Protein AF-A0A239JS23-F1 (afdb_monomer_lite)

Foldseek 3Di:
DDDQDPVNVVVQVVLVVVQWHAAPQVRDTDHQVQFDADPVDPSRTDNHGPVSVVVVVVVVVVVVVVVVCVVPLQNDQFFAQAPPVRDGHRQVQFDADPPDPSRTDSHGPVVVVVVLVVLQVVLLVVPVPDDLQPDQFFAAAPVVRDTHRQVQFDAQSSDNSRTDNHGPVVVVVVVVVCCVVCVQVVVLVVLVVLLVVLVAAADDDRQCPQAQAQAPQHGGGAPGKDQLQASPNPDDPSNHNDPSRIHRHHPVLCVVCPNPHNVVSCVPSPDDPPDDPPPPPVPPPDDPDDDDDDPPPPPPDD

pLDDT: mean 82.52, std 17.68, range [28.55, 98.19]

Organism: NCBI:txid240840

Radius of gyration: 30.14 Å; chains: 1; bounding box: 68×48×84 Å

Sequence (302 aa):
MGRITAVEQSFRDDMAAFGLHFCSGCKLFLPVGLFPPDARMRSGLGSRCRDCCRAADARKRVKRKARNAAKDPYANSSPKRCPDCSRELPRSEFSRDATAADGLTGVCRDCCREKDARKRARNKTRNASADPYADPSSKRCPDCGRDLPRREFSRNATQADGLHTVCRSCHSLRVVEWQRANPGKKADRNARRRAAKAGVPSEPFDRTACYGLPCYSCGDPADTHDHLFPVNGELTEFTVDAPRNVLPQCRSCGSSKGNMNPLDWWAREHRPFDGLVVVWDEDDWFGDDAPDLDWAHVAAGI

Secondary structure (DSSP, 8-state):
-PPPPHHHHHHHHHHHHTTEEE-TTT--EEEGGGS-B-TTSTTSB-SS-HHHHHHHHHHHHHHHHHHHHTT-TT---S-EE-TTT--EE-GGGEEE-TTSTTSEEEEEHHHHHHHHHHHHHHHHHHTSSS-TT-S--EEE-TTT--EEEGGGEEE-TTSTTSEEEEEHHHHHHHHHHHHHH-HHHHHHHHHHHHHHHHT--B----GGGGTTSBPTTTSSBPSEEEESS--SS---TT--BSGGGEEEE-HHHHHHHTT--HHHHHHHH----SS------TT-S--S-PPP--GGGTT---

Structure (mmCIF, N/CA/C/O backbone):
data_AF-A0A239JS23-F1
#
_entry.id   AF-A0A239JS23-F1
#
loop_
_atom_site.group_PDB
_atom_site.id
_atom_site.type_symbol
_atom_site.label_atom_id
_atom_site.label_alt_id
_atom_site.label_comp_id
_atom_site.label_asym_id
_atom_site.label_entity_id
_atom_site.label_seq_id
_atom_site.pdbx_PDB_ins_code
_atom_site.Cartn_x
_atom_site.Cartn_y
_atom_site.Cartn_z
_atom_site.occupancy
_atom_site.B_iso_or_equiv
_atom_site.auth_seq_id
_atom_site.auth_comp_id
_atom_site.auth_asym_id
_atom_site.auth_atom_id
_atom_site.pdbx_PDB_model_num
ATOM 1 N N . MET A 1 1 ? -17.324 6.381 -41.179 1.00 42.78 1 MET A N 1
ATOM 2 C CA . MET A 1 1 ? -16.217 5.429 -41.425 1.00 42.78 1 MET A CA 1
ATOM 3 C C . MET A 1 1 ? -16.464 4.820 -42.791 1.00 42.78 1 MET A C 1
ATOM 5 O O . MET A 1 1 ? -17.484 4.164 -42.948 1.00 42.78 1 MET A O 1
ATOM 9 N N . GLY A 1 2 ? -15.625 5.138 -43.780 1.00 52.34 2 GLY A N 1
ATOM 10 C CA . GLY A 1 2 ? -15.771 4.611 -45.140 1.00 52.34 2 GLY A CA 1
ATOM 11 C C . GLY A 1 2 ? -15.600 3.093 -45.156 1.00 52.34 2 GLY A C 1
ATOM 12 O O . GLY A 1 2 ? -14.800 2.558 -44.386 1.00 52.34 2 GLY A O 1
ATOM 13 N N . ARG A 1 3 ? -16.392 2.404 -45.982 1.00 63.38 3 ARG A N 1
ATOM 14 C CA . ARG A 1 3 ? -16.226 0.967 -46.217 1.00 63.38 3 ARG A CA 1
ATOM 15 C C . ARG A 1 3 ? -14.877 0.759 -46.906 1.00 63.38 3 ARG A C 1
ATOM 17 O O . ARG A 1 3 ? -14.604 1.422 -47.898 1.00 63.38 3 ARG A O 1
ATOM 24 N N . ILE A 1 4 ? -14.048 -0.119 -46.343 1.00 71.50 4 ILE A N 1
ATOM 25 C CA . ILE A 1 4 ? -12.784 -0.545 -46.957 1.00 71.50 4 ILE A CA 1
ATOM 26 C C . ILE A 1 4 ? -13.144 -1.224 -48.277 1.00 71.50 4 ILE A C 1
ATOM 28 O O . ILE A 1 4 ? -14.039 -2.073 -48.305 1.00 71.50 4 ILE A O 1
ATOM 32 N N . THR A 1 5 ? -12.500 -0.821 -49.364 1.00 81.19 5 THR A N 1
ATOM 33 C CA . THR A 1 5 ? -12.745 -1.432 -50.674 1.00 81.19 5 THR A CA 1
ATOM 34 C C . THR A 1 5 ? -12.168 -2.850 -50.713 1.00 81.19 5 THR A C 1
ATOM 36 O O . THR A 1 5 ? -11.246 -3.178 -49.966 1.00 81.19 5 THR A O 1
ATOM 39 N N . ALA A 1 6 ? -12.685 -3.713 -51.593 1.00 76.94 6 ALA A N 1
ATOM 40 C CA . ALA A 1 6 ? -12.157 -5.074 -51.746 1.00 76.94 6 ALA A CA 1
ATOM 41 C C . ALA A 1 6 ? -10.655 -5.078 -52.102 1.00 76.94 6 ALA A C 1
ATOM 43 O O . ALA A 1 6 ? -9.905 -5.915 -51.608 1.00 76.94 6 ALA A O 1
ATOM 44 N N . VAL A 1 7 ? -10.209 -4.087 -52.882 1.00 77.75 7 VAL A N 1
ATOM 45 C CA . VAL A 1 7 ? -8.804 -3.893 -53.273 1.00 77.75 7 VAL A CA 1
ATOM 46 C C . VAL A 1 7 ? -7.932 -3.542 -52.065 1.00 77.75 7 VAL A C 1
ATOM 48 O O . VAL A 1 7 ? -6.897 -4.162 -51.839 1.00 77.75 7 VAL A O 1
ATOM 51 N N . GLU A 1 8 ? -8.375 -2.597 -51.233 1.00 74.19 8 GLU A N 1
ATOM 52 C CA . GLU A 1 8 ? -7.665 -2.232 -50.000 1.00 74.19 8 GLU A CA 1
ATOM 53 C C . GLU A 1 8 ? -7.623 -3.379 -48.985 1.00 74.19 8 GLU A C 1
ATOM 55 O O . GLU A 1 8 ? -6.678 -3.473 -48.200 1.00 74.19 8 GLU A O 1
ATOM 60 N N . GLN A 1 9 ? -8.648 -4.236 -48.968 1.00 77.75 9 GLN A N 1
ATOM 61 C CA . GLN A 1 9 ? -8.664 -5.410 -48.104 1.00 77.75 9 GLN A CA 1
ATOM 62 C C . GLN A 1 9 ? -7.671 -6.471 -48.589 1.00 77.75 9 GLN A C 1
ATOM 64 O O . GLN A 1 9 ? -6.910 -6.972 -47.767 1.00 77.75 9 GLN A O 1
ATOM 69 N N . SER A 1 10 ? -7.619 -6.742 -49.898 1.00 80.62 10 SER A N 1
ATOM 70 C CA . SER A 1 10 ? -6.634 -7.658 -50.493 1.00 80.62 10 SER A CA 1
ATOM 71 C C . SER A 1 10 ? -5.204 -7.222 -50.175 1.00 80.62 10 SER A C 1
ATOM 73 O O . SER A 1 10 ? -4.425 -8.007 -49.650 1.00 80.62 10 SER A O 1
ATOM 75 N N . PHE A 1 11 ? -4.888 -5.938 -50.368 1.00 82.69 11 PHE A N 1
ATOM 76 C CA . PHE A 1 11 ? -3.556 -5.403 -50.072 1.00 82.69 11 PHE A CA 1
ATOM 77 C C . PHE A 1 11 ? -3.164 -5.545 -48.590 1.00 82.69 11 PHE A C 1
ATOM 79 O O . PHE A 1 11 ? -2.004 -5.775 -48.251 1.00 82.69 11 PHE A O 1
ATOM 86 N N . ARG A 1 12 ? -4.126 -5.420 -47.667 1.00 80.88 12 ARG A N 1
ATOM 87 C CA . ARG A 1 12 ? -3.871 -5.636 -46.233 1.00 80.88 12 ARG A CA 1
ATOM 88 C C . ARG A 1 12 ? -3.652 -7.102 -45.889 1.00 80.88 12 ARG A C 1
ATOM 90 O O . ARG A 1 12 ? -2.868 -7.372 -44.981 1.00 80.88 12 ARG A O 1
ATOM 97 N N . ASP A 1 13 ? -4.344 -8.004 -46.575 1.00 80.75 13 ASP A N 1
ATOM 98 C CA . ASP A 1 13 ? -4.185 -9.444 -46.400 1.00 80.75 13 ASP A CA 1
ATOM 99 C C . ASP A 1 13 ? -2.794 -9.884 -46.924 1.00 80.75 13 ASP A C 1
ATOM 101 O O . ASP A 1 13 ? -2.105 -10.638 -46.236 1.00 80.75 13 ASP A O 1
ATOM 105 N N . ASP A 1 14 ? -2.302 -9.299 -48.026 1.00 83.25 14 ASP A N 1
ATOM 106 C CA . ASP A 1 14 ? -0.932 -9.516 -48.528 1.00 83.25 14 ASP A CA 1
ATOM 107 C C . ASP A 1 14 ? 0.133 -9.050 -47.522 1.00 83.25 14 ASP A C 1
ATOM 109 O O . ASP A 1 14 ? 1.077 -9.773 -47.207 1.00 83.25 14 ASP A O 1
ATOM 113 N N . MET A 1 15 ? -0.030 -7.853 -46.948 1.00 83.06 15 MET A N 1
ATOM 114 C CA . MET A 1 15 ? 0.893 -7.338 -45.925 1.00 83.06 15 MET A CA 1
ATOM 115 C C . MET A 1 15 ? 0.871 -8.168 -44.632 1.00 83.06 15 MET A C 1
ATOM 117 O O . MET A 1 15 ? 1.887 -8.255 -43.937 1.00 83.06 15 MET A O 1
ATOM 121 N N . ALA A 1 16 ? -0.251 -8.822 -44.323 1.00 82.00 16 ALA A N 1
ATOM 122 C CA . ALA A 1 16 ? -0.341 -9.735 -43.189 1.00 82.00 16 ALA A CA 1
ATOM 123 C C . ALA A 1 16 ? 0.521 -10.991 -43.382 1.00 82.00 16 ALA A C 1
ATOM 125 O O . ALA A 1 16 ? 1.085 -11.478 -42.401 1.00 82.00 16 ALA A O 1
ATOM 126 N N . ALA A 1 17 ? 0.701 -11.466 -44.621 1.00 80.25 17 ALA A N 1
ATOM 127 C CA . ALA A 1 17 ? 1.607 -12.577 -44.926 1.00 80.25 17 ALA A CA 1
ATOM 128 C C . ALA A 1 17 ? 3.078 -12.245 -44.602 1.00 80.25 17 ALA A C 1
ATOM 130 O O . ALA A 1 17 ? 3.840 -13.130 -44.222 1.00 80.25 17 ALA A O 1
ATOM 131 N N . PHE A 1 18 ? 3.455 -10.962 -44.650 1.00 83.56 18 PHE A N 1
ATOM 132 C CA . PHE A 1 18 ? 4.771 -10.457 -44.231 1.00 83.56 18 PHE A CA 1
ATOM 133 C C . PHE A 1 18 ? 4.854 -10.116 -42.730 1.00 83.56 18 PHE A C 1
ATOM 135 O O . PHE A 1 18 ? 5.816 -9.492 -42.282 1.00 83.56 18 PHE A O 1
ATOM 142 N N . GLY A 1 19 ? 3.851 -10.490 -41.928 1.00 86.00 19 GLY A N 1
ATOM 143 C CA . GLY A 1 19 ? 3.832 -10.220 -40.487 1.00 86.00 19 GLY A CA 1
ATOM 144 C C . GLY A 1 19 ? 3.537 -8.760 -40.124 1.00 86.00 19 GLY A C 1
ATOM 145 O O . GLY A 1 19 ? 3.842 -8.328 -39.005 1.00 86.00 19 GLY A O 1
ATOM 146 N N . LEU A 1 20 ? 2.933 -7.994 -41.039 1.00 87.88 20 LEU A N 1
ATOM 147 C CA . LEU A 1 20 ? 2.559 -6.597 -40.828 1.00 87.88 20 LEU A CA 1
ATOM 148 C C . LEU A 1 20 ? 1.044 -6.434 -40.670 1.00 87.88 20 LEU A C 1
ATOM 150 O O . LEU A 1 20 ? 0.240 -7.076 -41.336 1.00 87.88 20 LEU A O 1
ATOM 154 N N . HIS A 1 21 ? 0.632 -5.515 -39.802 1.00 87.12 21 HIS A N 1
ATOM 155 C CA . HIS A 1 21 ? -0.764 -5.156 -39.598 1.00 87.12 21 HIS A CA 1
ATOM 156 C C . HIS A 1 21 ? -0.963 -3.643 -39.703 1.00 87.12 21 HIS A C 1
ATOM 158 O O . HIS A 1 21 ? -0.128 -2.849 -39.269 1.00 87.12 21 HIS A O 1
ATOM 164 N N . PHE A 1 22 ? -2.079 -3.226 -40.302 1.00 90.88 22 PHE A N 1
ATOM 165 C CA . PHE A 1 22 ? -2.370 -1.815 -40.539 1.00 90.88 22 PHE A CA 1
ATOM 166 C C . PHE A 1 22 ? -2.948 -1.138 -39.290 1.00 90.88 22 PHE A C 1
ATOM 168 O O . PHE A 1 22 ? -4.015 -1.503 -38.793 1.00 90.88 22 PHE A O 1
ATOM 175 N N . CYS A 1 23 ? -2.292 -0.080 -38.815 1.00 92.19 23 CYS A N 1
ATOM 176 C CA . CYS A 1 23 ? -2.787 0.733 -37.713 1.00 92.19 23 CYS A CA 1
ATOM 177 C C . CYS A 1 23 ? -3.721 1.842 -38.211 1.00 92.19 23 CYS A C 1
ATOM 179 O O . CYS A 1 23 ? -3.304 2.800 -38.856 1.00 92.19 23 CYS A O 1
ATOM 181 N N . SER A 1 24 ? -4.987 1.810 -37.793 1.00 91.31 24 SER A N 1
ATOM 182 C CA . SER A 1 24 ? -5.957 2.871 -38.106 1.00 91.31 24 SER A CA 1
ATOM 183 C C . SER A 1 24 ? -5.664 4.221 -37.431 1.00 91.31 24 SER A C 1
ATOM 185 O O . SER A 1 24 ? -6.280 5.218 -37.812 1.00 91.31 24 SER A O 1
ATOM 187 N N . GLY A 1 25 ? -4.757 4.263 -36.447 1.00 89.00 25 GLY A N 1
ATOM 188 C CA . GLY A 1 25 ? -4.351 5.472 -35.727 1.00 89.00 25 GLY A CA 1
ATOM 189 C C . GLY A 1 25 ? -3.265 6.257 -36.460 1.00 89.00 25 GLY A C 1
ATOM 190 O O . GLY A 1 25 ? -3.523 7.377 -36.886 1.00 89.00 25 GLY A O 1
ATOM 191 N N . CYS A 1 26 ? -2.083 5.657 -36.627 1.00 92.12 26 CYS A N 1
ATOM 192 C CA . CYS A 1 26 ? -0.944 6.275 -37.319 1.00 92.12 26 CYS A CA 1
ATOM 193 C C . CYS A 1 26 ? -0.927 6.036 -38.836 1.00 92.12 26 CYS A C 1
ATOM 195 O O . CYS A 1 26 ? -0.103 6.626 -39.517 1.00 92.12 26 CYS A O 1
ATOM 197 N N . LYS A 1 27 ? -1.843 5.210 -39.366 1.00 91.19 27 LYS A N 1
ATOM 198 C CA . LYS A 1 27 ? -1.980 4.893 -40.801 1.00 91.19 27 LYS A CA 1
ATOM 199 C C . LYS A 1 27 ? -0.765 4.183 -41.413 1.00 91.19 27 LYS A C 1
ATOM 201 O O . LYS A 1 27 ? -0.565 4.253 -42.618 1.00 91.19 27 LYS A O 1
ATOM 206 N N . LEU A 1 28 ? -0.001 3.463 -40.591 1.00 87.75 28 LEU A N 1
ATOM 207 C CA . LEU A 1 28 ? 1.170 2.690 -41.009 1.00 87.75 28 LEU A CA 1
ATOM 208 C C . LEU A 1 28 ? 0.922 1.184 -40.895 1.00 87.75 28 LEU A C 1
ATOM 210 O O . LEU A 1 28 ? 0.154 0.738 -40.035 1.00 87.75 28 LEU A O 1
ATOM 214 N N . PHE A 1 29 ? 1.616 0.412 -41.731 1.00 89.00 29 PHE A N 1
ATOM 215 C CA . PHE A 1 29 ? 1.805 -1.024 -41.538 1.00 89.00 29 PHE A CA 1
ATOM 216 C C . PHE A 1 29 ? 2.930 -1.242 -40.528 1.00 89.00 29 PHE A C 1
ATOM 218 O O . PHE A 1 29 ? 4.017 -0.695 -40.677 1.00 89.00 29 PHE A O 1
ATOM 225 N N . LEU A 1 30 ? 2.647 -1.996 -39.470 1.00 87.44 30 LEU A N 1
ATOM 226 C CA . LEU A 1 30 ? 3.562 -2.219 -38.354 1.00 87.44 30 LEU A CA 1
ATOM 227 C C . LEU A 1 30 ? 3.620 -3.712 -38.013 1.00 87.44 30 LEU A C 1
ATOM 229 O O . LEU A 1 30 ? 2.625 -4.404 -38.230 1.00 87.44 30 LEU A O 1
ATOM 233 N N . PRO A 1 31 ? 4.719 -4.214 -37.425 1.00 91.19 31 PRO A N 1
ATOM 234 C CA . PRO A 1 31 ? 4.797 -5.602 -36.982 1.00 91.19 31 PRO A CA 1
ATOM 235 C C . PRO A 1 31 ? 3.634 -5.994 -36.065 1.00 91.19 31 PRO A C 1
ATOM 237 O O . PRO A 1 31 ? 3.272 -5.247 -35.149 1.00 91.19 31 PRO A O 1
ATOM 240 N N . VAL A 1 32 ? 3.076 -7.191 -36.268 1.00 86.81 32 VAL A N 1
ATOM 241 C CA . VAL A 1 32 ? 1.919 -7.712 -35.510 1.00 86.81 32 VAL A CA 1
ATOM 242 C C . VAL A 1 32 ? 2.101 -7.659 -33.984 1.00 86.81 32 VAL A C 1
ATOM 244 O O . VAL A 1 32 ? 1.142 -7.391 -33.260 1.00 86.81 32 VAL A O 1
ATOM 247 N N . GLY A 1 33 ? 3.332 -7.809 -33.476 1.00 88.44 33 GLY A N 1
ATOM 248 C CA . GLY A 1 33 ? 3.646 -7.732 -32.039 1.00 88.44 33 GLY A CA 1
ATOM 249 C C . GLY A 1 33 ? 3.370 -6.362 -31.397 1.00 88.44 33 GLY A C 1
ATOM 250 O O . GLY A 1 33 ? 3.120 -6.263 -30.189 1.00 88.44 33 GLY A O 1
ATOM 251 N N . LEU A 1 34 ? 3.327 -5.294 -32.200 1.00 90.25 34 LEU A N 1
ATOM 252 C CA . LEU A 1 34 ? 3.014 -3.941 -31.734 1.00 90.25 34 LEU A CA 1
ATOM 253 C C . LEU A 1 34 ? 1.512 -3.702 -31.543 1.00 90.25 34 LEU A C 1
ATOM 255 O O . LEU A 1 34 ? 1.116 -2.610 -31.128 1.00 90.25 34 LEU A O 1
ATOM 259 N N . PHE A 1 35 ? 0.666 -4.702 -31.796 1.00 92.75 35 PHE A N 1
ATOM 260 C CA . PHE A 1 35 ? -0.778 -4.622 -31.609 1.00 92.75 35 PHE A CA 1
ATOM 261 C C . PHE A 1 35 ? -1.228 -5.410 -30.371 1.00 92.75 35 PHE A C 1
ATOM 263 O O . PHE A 1 35 ? -0.638 -6.434 -30.015 1.00 92.75 35 PHE A O 1
ATOM 270 N N . PRO A 1 36 ? -2.251 -4.924 -29.648 1.00 91.19 36 PRO A N 1
ATOM 271 C CA . PRO A 1 36 ? -2.904 -5.718 -28.619 1.00 91.19 36 PRO A CA 1
ATOM 272 C C . PRO A 1 36 ? -3.766 -6.820 -29.266 1.00 91.19 36 PRO A C 1
ATOM 274 O O . PRO A 1 36 ? -4.322 -6.585 -30.339 1.00 91.19 36 PRO A O 1
ATOM 277 N N . PRO A 1 37 ? -3.928 -7.986 -28.621 1.00 92.31 37 PRO A N 1
ATOM 278 C CA . PRO A 1 37 ? -4.860 -9.005 -29.093 1.00 92.31 37 PRO A CA 1
ATOM 279 C C . PRO A 1 37 ? -6.312 -8.517 -28.958 1.00 92.31 37 PRO A C 1
ATOM 281 O O . PRO A 1 37 ? -6.668 -7.879 -27.965 1.00 92.31 37 PRO A O 1
ATOM 284 N N . ASP A 1 38 ? -7.154 -8.821 -29.945 1.00 91.62 38 ASP A N 1
ATOM 285 C CA . ASP A 1 38 ? -8.598 -8.564 -29.911 1.00 91.62 38 ASP A CA 1
ATOM 286 C C . ASP A 1 38 ? -9.354 -9.682 -30.637 1.00 91.62 38 ASP A C 1
ATOM 288 O O . ASP A 1 38 ? -9.447 -9.703 -31.863 1.00 91.62 38 ASP A O 1
ATOM 292 N N . ALA A 1 39 ? -9.932 -10.599 -29.858 1.00 89.81 39 ALA A N 1
ATOM 293 C CA . ALA A 1 39 ? -10.651 -11.768 -30.367 1.00 89.81 39 ALA A CA 1
ATOM 294 C C . ALA A 1 39 ? -11.925 -11.425 -31.163 1.00 89.81 39 ALA A C 1
ATOM 296 O O . ALA A 1 39 ? -12.497 -12.295 -31.810 1.00 89.81 39 ALA A O 1
ATOM 297 N N . ARG A 1 40 ? -12.392 -10.170 -31.119 1.00 89.12 40 ARG A N 1
ATOM 298 C CA . ARG A 1 40 ? -13.572 -9.718 -31.876 1.00 89.12 40 ARG A CA 1
ATOM 299 C C . ARG A 1 40 ? -13.225 -9.302 -33.303 1.00 89.12 40 ARG A C 1
ATOM 301 O O . ARG A 1 40 ? -14.122 -9.130 -34.123 1.00 89.12 40 ARG A O 1
ATOM 308 N N . MET A 1 41 ? -11.945 -9.077 -33.589 1.00 85.81 41 MET A N 1
ATOM 309 C CA . MET A 1 41 ? -11.469 -8.667 -34.905 1.00 85.81 41 MET A CA 1
ATOM 310 C C . MET A 1 41 ? -11.109 -9.903 -35.730 1.00 85.81 41 MET A C 1
ATOM 312 O O . MET A 1 41 ? -10.522 -10.844 -35.207 1.00 85.81 41 MET A O 1
ATOM 316 N N . ARG A 1 42 ? -11.389 -9.875 -37.041 1.00 81.69 42 ARG A N 1
ATOM 317 C CA . ARG A 1 42 ? -11.047 -10.970 -37.973 1.00 81.69 42 ARG A CA 1
ATOM 318 C C . ARG A 1 42 ? -9.559 -11.347 -37.924 1.00 81.69 42 ARG A C 1
ATOM 320 O O . ARG A 1 42 ? -9.229 -12.515 -38.056 1.00 81.69 42 ARG A O 1
ATOM 327 N N . SER A 1 43 ? -8.678 -10.367 -37.721 1.00 81.62 43 SER A N 1
ATOM 328 C CA . SER A 1 43 ? -7.225 -10.560 -37.617 1.00 81.62 43 SER A CA 1
ATOM 329 C C . SER A 1 43 ? -6.753 -11.070 -36.250 1.00 81.62 43 SER A C 1
ATOM 331 O O . SER A 1 43 ? -5.562 -11.303 -36.079 1.00 81.62 43 SER A O 1
ATOM 333 N N . GLY A 1 44 ? -7.631 -11.156 -35.243 1.00 87.88 44 GLY A N 1
ATOM 334 C CA . GLY A 1 44 ? -7.247 -11.426 -33.852 1.00 87.88 44 GLY A CA 1
ATOM 335 C C . GLY A 1 44 ? -6.428 -10.307 -33.189 1.00 87.88 44 GLY A C 1
ATOM 336 O O . GLY A 1 44 ? -6.031 -10.435 -32.030 1.00 87.88 44 GLY A O 1
ATOM 337 N N . LEU A 1 45 ? -6.184 -9.199 -33.896 1.00 90.19 45 LEU A N 1
ATOM 338 C CA . LEU A 1 45 ? -5.399 -8.051 -33.450 1.00 90.19 45 LEU A CA 1
ATOM 339 C C . LEU A 1 45 ? -6.262 -6.788 -33.438 1.00 90.19 45 LEU A C 1
ATOM 341 O O . LEU A 1 45 ? -7.152 -6.594 -34.268 1.00 90.19 45 LEU A O 1
ATOM 345 N N . GLY A 1 46 ? -5.985 -5.899 -32.489 1.00 91.38 46 GLY A N 1
ATOM 346 C CA . GLY A 1 46 ? -6.663 -4.615 -32.385 1.00 91.38 46 GLY A CA 1
ATOM 347 C C . GLY A 1 46 ? -6.391 -3.720 -33.598 1.00 91.38 46 GLY A C 1
ATOM 348 O O . GLY A 1 46 ? -5.311 -3.725 -34.170 1.00 91.38 46 GLY A O 1
ATOM 349 N N . SER A 1 47 ? -7.344 -2.854 -33.945 1.00 93.00 47 SER A N 1
ATOM 350 C CA . SER A 1 47 ? -7.241 -1.953 -35.109 1.00 93.00 47 SER A CA 1
ATOM 351 C C . SER A 1 47 ? -6.211 -0.820 -34.974 1.00 93.00 47 SER A C 1
ATOM 353 O O . SER A 1 47 ? -6.073 0.011 -35.876 1.00 93.00 47 SER A O 1
ATOM 355 N N . ARG A 1 48 ? -5.531 -0.707 -33.829 1.00 94.12 48 ARG A N 1
ATOM 356 C CA . ARG A 1 48 ? -4.533 0.327 -33.520 1.00 94.12 48 ARG A CA 1
ATOM 357 C C . ARG A 1 48 ? -3.352 -0.298 -32.788 1.00 94.12 48 ARG A C 1
ATOM 359 O O . ARG A 1 48 ? -3.551 -1.166 -31.940 1.00 94.12 48 ARG A O 1
ATOM 366 N N . CYS A 1 49 ? -2.148 0.199 -33.063 1.00 94.12 49 CYS A N 1
ATOM 367 C CA . CYS A 1 49 ? -0.951 -0.201 -32.333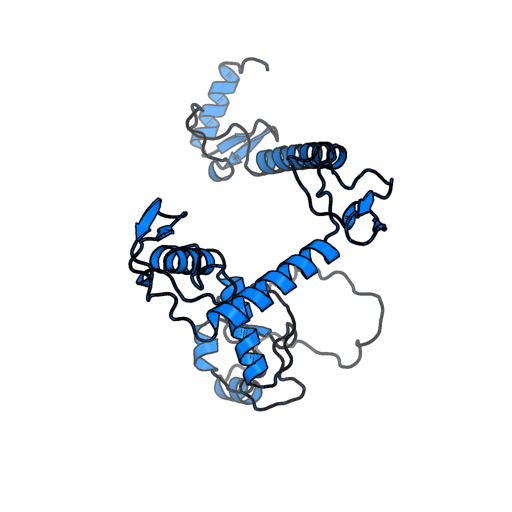 1.00 94.12 49 CYS A CA 1
ATOM 368 C C . CYS A 1 49 ? -1.026 0.223 -30.856 1.00 94.12 49 CYS A C 1
ATOM 370 O O . CYS A 1 49 ? -1.796 1.116 -30.476 1.00 94.12 49 CYS A O 1
ATOM 372 N N . ARG A 1 50 ? -0.200 -0.408 -30.018 1.00 92.31 50 ARG A N 1
ATOM 373 C CA . ARG A 1 50 ? -0.115 -0.158 -28.573 1.00 92.31 50 ARG A CA 1
ATOM 374 C C . ARG A 1 50 ? 0.121 1.318 -28.265 1.00 92.31 50 ARG A C 1
ATOM 376 O O . ARG A 1 50 ? -0.526 1.832 -27.359 1.00 92.31 50 ARG A O 1
ATOM 383 N N . ASP A 1 51 ? 0.932 2.023 -29.044 1.00 92.94 51 ASP A N 1
ATOM 384 C CA . ASP A 1 51 ? 1.229 3.440 -28.797 1.00 92.94 51 ASP A CA 1
ATOM 385 C C . ASP A 1 51 ? 0.047 4.348 -29.129 1.00 92.94 51 ASP A C 1
ATOM 387 O O . ASP A 1 51 ? -0.325 5.208 -28.332 1.00 92.94 51 ASP A O 1
ATOM 391 N N . CYS A 1 52 ? -0.645 4.087 -30.242 1.00 93.75 52 CYS A N 1
ATOM 392 C CA . CYS A 1 52 ? -1.898 4.772 -30.561 1.00 93.75 52 CYS A CA 1
ATOM 393 C C . CYS A 1 52 ? -2.983 4.502 -29.503 1.00 93.75 52 CYS A C 1
ATOM 395 O O . CYS A 1 52 ? -3.776 5.393 -29.182 1.00 93.75 52 CYS A O 1
ATOM 397 N N . CYS A 1 53 ? -3.024 3.292 -28.937 1.00 93.25 53 CYS A N 1
ATOM 398 C CA . CYS A 1 53 ? -3.900 2.960 -27.813 1.00 93.25 53 CYS A CA 1
ATOM 399 C C . CYS A 1 53 ? -3.508 3.732 -26.543 1.00 93.25 53 CYS A C 1
ATOM 401 O O . CYS A 1 53 ? -4.371 4.387 -25.955 1.00 93.25 53 CYS A O 1
ATOM 403 N N . ARG A 1 54 ? -2.218 3.756 -26.172 1.00 93.19 54 ARG A N 1
ATOM 404 C CA . ARG A 1 54 ? -1.700 4.534 -25.030 1.00 93.19 54 ARG A CA 1
ATOM 405 C C . ARG A 1 54 ? -2.016 6.022 -25.174 1.00 93.19 54 ARG A C 1
ATOM 407 O O . ARG A 1 54 ? -2.511 6.627 -24.227 1.00 93.19 54 ARG A O 1
ATOM 414 N N . ALA A 1 55 ? -1.800 6.602 -26.353 1.00 90.19 55 ALA A N 1
ATOM 415 C CA . ALA A 1 55 ? -2.093 8.007 -26.630 1.00 90.19 55 ALA A CA 1
ATOM 416 C C . ALA A 1 55 ? -3.595 8.315 -26.510 1.00 90.19 55 ALA A C 1
ATOM 418 O O . ALA A 1 55 ? -3.993 9.320 -25.912 1.00 90.19 55 ALA A O 1
ATOM 419 N N . ALA A 1 56 ? -4.459 7.434 -27.025 1.00 89.56 56 ALA A N 1
ATOM 420 C CA . ALA A 1 56 ? -5.904 7.576 -26.868 1.00 89.56 56 ALA A CA 1
ATOM 421 C C . ALA A 1 56 ? -6.331 7.486 -25.393 1.00 89.56 56 ALA A C 1
ATOM 423 O O . ALA A 1 56 ? -7.169 8.270 -24.940 1.00 89.56 56 ALA A O 1
ATOM 424 N N . ASP A 1 57 ? -5.740 6.571 -24.630 1.00 90.44 57 ASP A N 1
ATOM 425 C CA . ASP A 1 57 ? -6.023 6.425 -23.206 1.00 90.44 57 ASP A CA 1
ATOM 426 C C . ASP A 1 57 ? -5.486 7.600 -22.384 1.00 90.44 57 ASP A C 1
ATOM 428 O O . ASP A 1 57 ? -6.172 8.051 -21.466 1.00 90.44 57 ASP A O 1
ATOM 432 N N . ALA A 1 58 ? -4.339 8.179 -22.746 1.00 87.94 58 ALA A N 1
ATOM 433 C CA . ALA A 1 58 ? -3.834 9.417 -22.155 1.00 87.94 58 ALA A CA 1
ATOM 434 C C . ALA A 1 58 ? -4.841 10.569 -22.327 1.00 87.94 58 ALA A C 1
ATOM 436 O O . ALA A 1 58 ? -5.217 11.216 -21.347 1.00 87.94 58 ALA A O 1
ATOM 437 N N . ARG A 1 59 ? -5.397 10.756 -23.533 1.00 87.75 59 ARG A N 1
ATOM 438 C CA . ARG A 1 59 ? -6.452 11.759 -23.788 1.00 87.75 59 ARG A CA 1
ATOM 439 C C . ARG A 1 59 ? -7.706 11.510 -22.943 1.00 87.75 59 ARG A C 1
ATOM 441 O O . ARG A 1 59 ? -8.274 12.445 -22.376 1.00 87.75 59 ARG A O 1
ATOM 448 N N . LYS A 1 60 ? -8.135 10.248 -22.808 1.00 90.69 60 LYS A N 1
ATOM 449 C CA . LYS A 1 60 ? -9.261 9.881 -21.926 1.00 90.69 60 LYS A CA 1
ATOM 450 C C . LYS A 1 60 ? -8.953 10.169 -20.456 1.00 90.69 60 LYS A C 1
ATOM 452 O O . LYS A 1 60 ? -9.836 10.638 -19.738 1.00 90.69 60 LYS A O 1
ATOM 457 N N . ARG A 1 61 ? -7.720 9.914 -19.998 1.00 88.75 61 ARG A N 1
ATOM 458 C CA . ARG A 1 61 ? -7.276 10.210 -18.626 1.00 88.75 61 ARG A CA 1
ATOM 459 C C . ARG A 1 61 ? -7.357 11.704 -18.328 1.00 88.75 61 ARG A C 1
ATOM 461 O O . ARG A 1 61 ? -7.894 12.045 -17.279 1.00 88.75 61 ARG A O 1
ATOM 468 N N . VAL A 1 62 ? -6.922 12.569 -19.248 1.00 85.31 62 VAL A N 1
ATOM 469 C CA . VAL A 1 62 ? -7.035 14.034 -19.107 1.00 85.31 62 VAL A CA 1
ATOM 470 C C . VAL A 1 62 ? -8.497 14.459 -18.961 1.00 85.31 62 VAL A C 1
ATOM 472 O O . VAL A 1 62 ? -8.850 15.111 -17.980 1.00 85.31 62 VAL A O 1
ATOM 475 N N . LYS A 1 63 ? -9.384 14.005 -19.858 1.00 86.75 63 LYS A N 1
ATOM 476 C CA . LYS A 1 63 ? -10.825 14.312 -19.774 1.00 86.75 63 LYS A CA 1
ATOM 477 C C . LYS A 1 63 ? -11.455 13.820 -18.467 1.00 86.75 63 LYS A C 1
ATOM 479 O O . LYS A 1 63 ? -12.232 14.534 -17.837 1.00 86.75 63 LYS A O 1
ATOM 484 N N . ARG A 1 64 ? -11.105 12.605 -18.027 1.00 85.62 64 ARG A N 1
ATOM 485 C CA . ARG A 1 64 ? -11.564 12.052 -16.743 1.00 85.62 64 ARG A CA 1
ATOM 486 C C . ARG A 1 64 ? -11.055 12.876 -15.561 1.00 85.62 64 ARG A C 1
ATOM 488 O O . ARG A 1 64 ? -11.826 13.107 -14.638 1.00 85.62 64 ARG A O 1
ATOM 495 N N . LYS A 1 65 ? -9.792 13.316 -15.589 1.00 80.88 65 LYS A N 1
ATOM 496 C CA . LYS A 1 65 ? -9.197 14.173 -14.555 1.00 80.88 65 LYS A CA 1
ATOM 497 C C . LYS A 1 65 ? -9.945 15.504 -14.457 1.00 80.88 65 LYS A C 1
ATOM 499 O O . LYS A 1 65 ? -10.367 15.845 -13.362 1.00 80.88 65 LYS A O 1
ATOM 504 N N . ALA A 1 66 ? -10.203 16.176 -15.580 1.00 80.00 66 ALA A N 1
ATOM 505 C CA . ALA A 1 66 ? -10.965 17.428 -15.612 1.00 80.00 66 ALA A CA 1
ATOM 506 C C . ALA A 1 66 ? -12.391 17.266 -15.050 1.00 80.00 66 ALA A C 1
ATOM 508 O O . ALA A 1 66 ? -12.804 18.012 -14.168 1.00 80.00 66 ALA A O 1
ATOM 509 N N . ARG A 1 67 ? -13.121 16.224 -15.474 1.00 80.75 67 ARG A N 1
ATOM 510 C CA . ARG A 1 67 ? -14.459 15.921 -14.932 1.00 80.75 67 ARG A CA 1
ATOM 511 C C . ARG A 1 67 ? -14.434 15.625 -13.432 1.00 80.75 67 ARG A C 1
ATOM 513 O O . ARG A 1 67 ? -15.361 15.993 -12.722 1.00 80.75 67 ARG A O 1
ATOM 520 N N . ASN A 1 68 ? -13.416 14.911 -12.959 1.00 77.62 68 ASN A N 1
ATOM 521 C CA . ASN A 1 68 ? -13.286 14.582 -11.544 1.00 77.62 68 ASN A CA 1
ATOM 522 C C . ASN A 1 68 ? -12.876 15.800 -10.706 1.00 77.62 68 ASN A C 1
ATOM 524 O O . ASN A 1 68 ? -13.315 15.882 -9.569 1.00 77.62 68 ASN A O 1
ATOM 528 N N . ALA A 1 69 ? -12.097 16.733 -11.263 1.00 75.62 69 ALA A N 1
ATOM 529 C CA . ALA A 1 69 ? -11.769 18.006 -10.621 1.00 75.62 69 ALA A CA 1
ATOM 530 C C . ALA A 1 69 ? -13.020 18.883 -10.440 1.00 75.62 69 ALA A C 1
ATOM 532 O O . ALA A 1 69 ? -13.235 19.429 -9.368 1.00 75.62 69 ALA A O 1
ATOM 533 N N . ALA A 1 70 ? -13.914 18.921 -11.436 1.00 69.94 70 ALA A N 1
ATOM 534 C CA . ALA A 1 70 ? -15.212 19.596 -11.308 1.00 69.94 70 ALA A CA 1
ATOM 535 C C . ALA A 1 70 ? -16.146 18.950 -10.259 1.00 69.94 70 ALA A C 1
ATOM 537 O O . ALA A 1 70 ? -17.105 19.569 -9.815 1.00 69.94 70 ALA A O 1
ATOM 538 N N . LYS A 1 71 ? -15.876 17.697 -9.872 1.00 74.75 71 LYS A N 1
ATOM 539 C CA . LYS A 1 71 ? -16.579 16.960 -8.809 1.00 74.75 71 LYS A CA 1
ATOM 540 C C . LYS A 1 71 ? -15.741 16.842 -7.536 1.00 74.75 71 LYS A C 1
ATOM 542 O O . LYS A 1 71 ? -16.032 15.989 -6.696 1.00 74.75 71 LYS A O 1
ATOM 547 N N . ASP A 1 72 ? -14.656 17.604 -7.426 1.00 81.38 72 ASP A N 1
ATOM 548 C CA . ASP A 1 72 ? -13.797 17.545 -6.258 1.00 81.38 72 ASP A CA 1
ATOM 549 C C . ASP A 1 72 ? -14.533 18.199 -5.079 1.00 81.38 72 ASP A C 1
ATOM 551 O O . ASP A 1 72 ? -14.828 19.394 -5.133 1.00 81.38 72 ASP A O 1
ATOM 555 N N . PRO A 1 73 ? -14.850 17.448 -4.009 1.00 77.19 73 PRO A N 1
ATOM 556 C CA . PRO A 1 73 ? -15.531 18.012 -2.847 1.00 77.19 73 PRO A CA 1
ATOM 557 C C . PRO A 1 73 ? -14.701 19.090 -2.127 1.00 77.19 73 PRO A C 1
ATOM 559 O O . PRO A 1 73 ? -15.241 19.825 -1.297 1.00 77.19 73 PRO A O 1
ATOM 562 N N . TYR A 1 74 ? -13.410 19.209 -2.454 1.00 83.81 74 TYR A N 1
ATOM 563 C CA . TYR A 1 74 ? -12.510 20.250 -1.969 1.00 83.81 74 TYR A CA 1
ATOM 564 C C . TYR A 1 74 ? -12.466 21.508 -2.849 1.00 83.81 74 TYR A C 1
ATOM 566 O O . TYR A 1 74 ? -11.897 22.502 -2.414 1.00 83.81 74 TYR A O 1
ATOM 574 N N . ALA A 1 75 ? -13.053 21.500 -4.053 1.00 76.69 75 ALA A N 1
ATOM 575 C CA . ALA A 1 75 ? -12.964 22.624 -4.995 1.00 76.69 75 ALA A CA 1
ATOM 576 C C . ALA A 1 75 ? -13.774 23.865 -4.578 1.00 76.69 75 ALA A C 1
ATOM 578 O O . ALA A 1 75 ? -13.553 24.948 -5.114 1.00 76.69 75 ALA A O 1
ATOM 579 N N . ASN A 1 76 ? -14.707 23.728 -3.633 1.00 67.00 76 ASN A N 1
ATOM 580 C CA . ASN A 1 76 ? -15.405 24.872 -3.055 1.00 67.00 76 ASN A CA 1
ATOM 581 C C . ASN A 1 76 ? -14.501 25.573 -2.020 1.00 67.00 76 ASN A C 1
ATOM 583 O O . ASN A 1 76 ? -13.964 24.921 -1.126 1.00 67.00 76 ASN A O 1
ATOM 587 N N . SER A 1 77 ? -14.349 26.894 -2.132 1.00 72.88 77 SER A N 1
ATOM 588 C CA . SER A 1 77 ? -13.505 27.707 -1.251 1.00 72.88 77 SER A CA 1
ATOM 589 C C . SER A 1 77 ? -14.171 28.104 0.069 1.00 72.88 77 SER A C 1
ATOM 591 O O . SER A 1 77 ? -13.472 28.586 0.960 1.00 72.88 77 SER A O 1
ATOM 593 N N . SER A 1 78 ? -15.486 27.907 0.239 1.00 87.75 78 SER A N 1
ATOM 594 C CA . SER A 1 78 ? -16.139 28.270 1.497 1.00 87.75 78 SER A CA 1
ATOM 595 C C . SER A 1 78 ? -15.706 27.337 2.640 1.00 87.75 78 SER A C 1
ATOM 597 O O . SER A 1 78 ? -15.761 26.106 2.493 1.00 87.75 78 SER A O 1
ATOM 599 N N . PRO A 1 79 ? -15.254 27.889 3.783 1.00 90.69 79 PRO A N 1
ATOM 600 C CA . PRO A 1 79 ? -14.847 27.081 4.922 1.00 90.69 79 PRO A CA 1
ATOM 601 C C . PRO A 1 79 ? -16.048 26.319 5.493 1.00 90.69 79 PRO A C 1
ATOM 603 O O . PRO A 1 79 ? -17.189 26.780 5.459 1.00 90.69 79 PRO A O 1
ATOM 606 N N . LYS A 1 80 ? -15.789 25.123 6.023 1.00 93.31 80 LYS A N 1
ATOM 607 C CA . LYS A 1 80 ? -16.789 24.285 6.689 1.00 93.31 80 LYS A C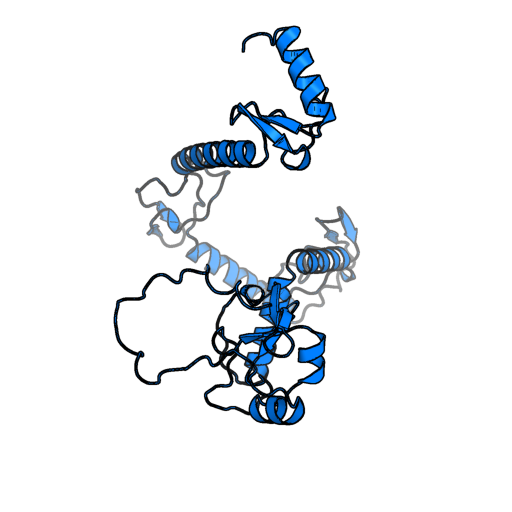A 1
ATOM 608 C C . LYS A 1 80 ? -16.575 24.360 8.196 1.00 93.31 80 LYS A C 1
ATOM 610 O O . LYS A 1 80 ? -15.452 24.224 8.684 1.00 93.31 80 LYS A O 1
ATOM 615 N N . ARG A 1 81 ? -17.659 24.557 8.947 1.00 95.75 81 ARG A N 1
ATOM 616 C CA . ARG A 1 81 ? -17.628 24.577 10.413 1.00 95.75 81 ARG A CA 1
ATOM 617 C C . ARG A 1 81 ? -17.641 23.154 10.964 1.00 95.75 81 ARG A C 1
ATOM 619 O O . ARG A 1 81 ? -18.557 22.385 10.678 1.00 95.75 81 ARG A O 1
ATOM 626 N N . CYS A 1 82 ? -16.646 22.803 11.776 1.00 97.31 82 CYS A N 1
ATOM 627 C CA . CYS A 1 82 ? -16.630 21.526 12.488 1.00 97.31 82 CYS A CA 1
ATOM 628 C C . CYS A 1 82 ? -17.531 21.606 13.737 1.00 97.31 82 CYS A C 1
ATOM 630 O O . CYS A 1 82 ? -17.318 22.496 14.558 1.00 97.31 82 CYS A O 1
ATOM 632 N N . PRO A 1 83 ? -18.498 20.692 13.945 1.00 96.12 83 PRO A N 1
ATOM 633 C CA . PRO A 1 83 ? -19.379 20.731 15.114 1.00 96.12 83 PRO A CA 1
ATOM 634 C C . PRO A 1 83 ? -18.662 20.376 16.425 1.00 96.12 83 PRO A C 1
ATOM 636 O O . PRO A 1 83 ? -19.091 20.828 17.478 1.00 96.12 83 PRO A O 1
ATOM 639 N N . ASP A 1 84 ? -17.561 19.616 16.374 1.00 96.06 84 ASP A N 1
ATOM 640 C CA . ASP A 1 84 ? -16.841 19.174 17.578 1.00 96.06 84 ASP A CA 1
ATOM 641 C C . ASP A 1 84 ? -15.921 20.256 18.158 1.00 96.06 84 ASP A C 1
ATOM 643 O O . ASP A 1 84 ? -15.908 20.474 19.363 1.00 96.06 84 ASP A O 1
ATOM 647 N N . CYS A 1 85 ? -15.132 20.930 17.312 1.00 96.00 85 CYS A N 1
ATOM 648 C CA . CYS A 1 85 ? -14.211 21.985 17.758 1.00 96.00 85 CYS A CA 1
ATOM 649 C C . CYS A 1 85 ? -14.703 23.399 17.445 1.00 96.00 85 CYS A C 1
ATOM 651 O O . CYS A 1 85 ? -14.010 24.361 17.756 1.00 96.00 85 CYS A O 1
ATOM 653 N N . SER A 1 86 ? -15.868 23.542 16.808 1.00 95.69 86 SER A N 1
ATOM 654 C CA . SER A 1 86 ? -16.479 24.825 16.438 1.00 95.69 86 SER A CA 1
ATOM 655 C C . SER A 1 86 ? -15.649 25.737 15.520 1.00 95.69 86 SER A C 1
ATOM 657 O O . SER A 1 86 ? -16.084 26.848 15.233 1.00 95.69 86 SER A O 1
ATOM 659 N N . ARG A 1 87 ? -14.498 25.273 15.013 1.00 96.00 87 ARG A N 1
ATOM 660 C CA . ARG A 1 87 ? -13.632 26.019 14.089 1.00 96.00 87 ARG A CA 1
ATOM 661 C C . ARG A 1 87 ? -14.181 25.994 12.664 1.00 96.00 87 ARG A C 1
ATOM 663 O O . ARG A 1 87 ? -14.652 24.952 12.195 1.00 96.00 87 ARG A O 1
ATOM 670 N N . GLU A 1 88 ? -14.054 27.119 11.972 1.00 96.12 88 GLU A N 1
ATOM 671 C CA . GLU A 1 88 ? -14.198 27.207 10.520 1.00 96.12 88 GLU A CA 1
ATOM 672 C C . GLU A 1 88 ? -12.882 26.784 9.874 1.00 96.12 88 GLU A C 1
ATOM 674 O O . GLU A 1 88 ? -11.836 27.379 10.124 1.00 96.12 88 GLU A O 1
ATOM 679 N N . LEU A 1 89 ? -12.915 25.700 9.104 1.00 94.75 89 LEU A N 1
ATOM 680 C CA . LEU A 1 89 ? -11.720 25.104 8.519 1.00 94.75 89 LEU A CA 1
ATOM 681 C C . LEU A 1 89 ? -11.880 24.967 7.004 1.00 94.75 89 LEU A C 1
ATOM 683 O O . LEU A 1 89 ? -13.001 24.771 6.517 1.00 94.75 89 LEU A O 1
ATOM 687 N N . PRO A 1 90 ? -10.774 25.011 6.245 1.00 94.25 90 PRO A N 1
ATOM 688 C CA . PRO A 1 90 ? -10.798 24.671 4.834 1.00 94.25 90 PRO A CA 1
ATOM 689 C C . PRO A 1 90 ? -11.426 23.296 4.616 1.00 94.25 90 PRO A C 1
ATOM 691 O O . PRO A 1 90 ? -11.227 22.367 5.402 1.00 94.25 90 PRO A O 1
ATOM 694 N N . ARG A 1 91 ? -12.146 23.131 3.506 1.00 93.56 91 ARG A N 1
ATOM 695 C CA . ARG A 1 91 ? -12.763 21.847 3.145 1.00 93.56 91 ARG A CA 1
ATOM 696 C C . ARG A 1 91 ? -11.747 20.700 3.088 1.00 93.56 91 ARG A C 1
ATOM 698 O O . ARG A 1 91 ? -12.119 19.570 3.389 1.00 93.56 91 ARG A O 1
ATOM 705 N N . SER A 1 92 ? -10.475 20.976 2.777 1.00 92.38 92 SER A N 1
ATOM 706 C CA . SER A 1 92 ? -9.365 20.005 2.793 1.00 92.38 92 SER A CA 1
ATOM 707 C C . SER A 1 92 ? -9.132 19.345 4.155 1.00 92.38 92 SER A C 1
ATOM 709 O O . SER A 1 92 ? -8.639 18.216 4.204 1.00 92.38 92 SER A O 1
ATOM 711 N N . GLU A 1 93 ? -9.537 20.003 5.244 1.00 95.50 93 GLU A N 1
ATOM 712 C CA . GLU A 1 93 ? -9.444 19.482 6.612 1.00 95.50 93 GLU A CA 1
ATOM 713 C C . GLU A 1 93 ? -10.540 18.469 6.944 1.00 95.50 93 GLU A C 1
ATOM 715 O O . GLU A 1 93 ? -10.558 17.900 8.034 1.00 95.50 93 GLU A O 1
ATOM 720 N N . PHE A 1 94 ? -11.441 18.192 6.004 1.00 95.56 94 PHE A N 1
ATOM 721 C CA . PHE A 1 94 ? -12.489 17.189 6.129 1.00 95.56 94 PHE A CA 1
ATOM 722 C C . PHE A 1 94 ? -12.175 15.995 5.219 1.00 95.56 94 PHE A C 1
ATOM 724 O O . PHE A 1 94 ? -11.507 16.092 4.183 1.00 95.56 94 PHE A O 1
ATOM 731 N N . SER A 1 95 ? -12.590 14.803 5.627 1.00 94.75 95 SER A N 1
ATOM 732 C CA . SER A 1 95 ? -12.404 13.599 4.813 1.00 94.75 95 SER A CA 1
ATOM 733 C C . SER A 1 95 ? -13.510 13.506 3.768 1.00 94.75 95 SER A C 1
ATOM 735 O O . SER A 1 95 ? -14.587 14.061 3.953 1.00 94.75 95 SER A O 1
ATOM 737 N N . ARG A 1 96 ? -13.256 12.814 2.655 1.00 92.56 96 ARG A N 1
ATOM 738 C CA . ARG A 1 96 ? -14.292 12.586 1.641 1.00 92.56 96 ARG A CA 1
ATOM 739 C C . ARG A 1 96 ? -15.353 11.642 2.192 1.00 92.56 96 ARG A C 1
ATOM 741 O O . ARG A 1 96 ? -15.011 10.607 2.759 1.00 92.56 96 ARG A O 1
ATOM 748 N N . ASP A 1 97 ? -16.609 11.979 1.957 1.00 92.44 97 ASP A N 1
ATOM 749 C CA . ASP A 1 97 ? -17.759 11.141 2.267 1.00 92.44 97 ASP A CA 1
ATOM 750 C C . ASP A 1 97 ? -18.718 11.183 1.079 1.00 92.44 97 ASP A C 1
ATOM 752 O O . ASP A 1 97 ? -19.375 12.189 0.833 1.00 92.44 97 ASP A O 1
ATOM 756 N N . ALA A 1 98 ? -18.766 10.094 0.310 1.00 87.88 98 ALA A N 1
ATOM 757 C CA . ALA A 1 98 ? -19.597 10.014 -0.889 1.00 87.88 98 ALA A CA 1
ATOM 758 C C . ALA A 1 98 ? -21.104 9.978 -0.582 1.00 87.88 98 ALA A C 1
ATOM 760 O O . ALA A 1 98 ? -21.905 10.136 -1.499 1.00 87.88 98 ALA A O 1
ATOM 761 N N . THR A 1 99 ? -21.479 9.741 0.677 1.00 90.25 99 THR A N 1
ATOM 762 C CA . THR A 1 99 ? -22.877 9.733 1.124 1.00 90.25 99 THR A CA 1
ATOM 763 C C . THR A 1 99 ? -23.342 11.111 1.588 1.00 90.25 99 THR A C 1
ATOM 765 O O . THR A 1 99 ? -24.539 11.391 1.579 1.00 90.25 99 THR A O 1
ATOM 768 N N . ALA A 1 100 ? -22.407 11.993 1.953 1.00 89.69 100 ALA A N 1
ATOM 769 C CA . ALA A 1 100 ? -22.710 13.360 2.341 1.00 89.69 100 ALA A CA 1
ATOM 770 C C . ALA A 1 100 ? -23.078 14.208 1.115 1.00 89.69 100 ALA A C 1
ATOM 772 O O . ALA A 1 100 ? -22.432 14.126 0.069 1.00 89.69 100 ALA A O 1
ATOM 773 N N . ALA A 1 101 ? -24.076 15.084 1.267 1.00 86.94 101 ALA A N 1
ATOM 774 C CA . ALA A 1 101 ? -24.554 15.959 0.192 1.00 86.94 101 ALA A CA 1
ATOM 775 C C . ALA A 1 101 ? -23.441 16.839 -0.405 1.00 86.94 101 ALA A C 1
ATOM 777 O O . ALA A 1 101 ? -23.426 17.117 -1.600 1.00 86.94 101 ALA A O 1
ATOM 778 N N . ASP A 1 102 ? -22.491 17.253 0.430 1.00 87.81 102 ASP A N 1
ATOM 779 C CA . ASP A 1 102 ? -21.380 18.122 0.060 1.00 87.81 102 ASP A CA 1
ATOM 780 C C . ASP A 1 102 ? -20.065 17.348 -0.188 1.00 87.81 102 ASP A C 1
ATOM 782 O O . ASP A 1 102 ? -18.997 17.946 -0.354 1.00 87.81 102 ASP A O 1
ATOM 786 N N . GLY A 1 103 ? -20.144 16.013 -0.207 1.00 89.88 103 GLY A N 1
ATOM 787 C CA . GLY A 1 103 ? -19.036 15.103 -0.478 1.00 89.88 103 GLY A CA 1
ATOM 788 C C . GLY A 1 103 ? -17.978 15.016 0.626 1.00 89.88 103 GLY A C 1
ATOM 789 O O . GLY A 1 103 ? -16.913 14.432 0.386 1.00 89.88 103 GLY A O 1
ATOM 790 N N . LEU A 1 104 ? -18.225 15.601 1.807 1.00 93.75 104 LEU A N 1
ATOM 791 C CA . LEU A 1 104 ? -17.278 15.679 2.922 1.00 93.75 104 LEU A CA 1
ATOM 792 C C . LEU A 1 104 ? -17.895 15.239 4.247 1.00 93.75 104 LEU A C 1
ATOM 794 O O . LEU A 1 104 ? -19.063 15.493 4.531 1.00 93.75 104 LEU A O 1
ATOM 798 N N . THR A 1 105 ? -17.064 14.690 5.130 1.00 94.81 105 THR A N 1
ATOM 799 C CA . THR A 1 105 ? -17.455 14.404 6.511 1.00 94.81 105 THR A CA 1
ATOM 800 C C . THR A 1 105 ? -17.939 15.672 7.219 1.00 94.81 105 THR A C 1
ATOM 802 O O . THR A 1 105 ? -17.491 16.785 6.934 1.00 94.81 105 THR A O 1
ATOM 805 N N . GLY A 1 106 ? -18.863 15.518 8.170 1.00 94.31 106 GLY A N 1
ATOM 806 C CA . GLY A 1 106 ? -19.324 16.632 9.009 1.00 94.31 106 GLY A CA 1
ATOM 807 C C . GLY A 1 106 ? -18.266 17.125 10.003 1.00 94.31 106 GLY A C 1
ATOM 808 O O . GLY A 1 106 ? -18.309 18.270 10.431 1.00 94.31 106 GLY A O 1
ATOM 809 N N . VAL A 1 107 ? -17.299 16.272 10.347 1.00 96.62 107 VAL A N 1
ATOM 810 C CA . VAL A 1 107 ? -16.262 16.512 11.360 1.00 96.62 107 VAL A CA 1
ATOM 811 C C . VAL A 1 107 ? -14.888 16.607 10.694 1.00 96.62 107 VAL A C 1
ATOM 813 O O . VAL A 1 107 ? -14.625 15.896 9.718 1.00 96.62 107 VAL A O 1
ATOM 816 N N . CYS A 1 108 ? -14.019 17.480 11.213 1.00 96.69 108 CYS A N 1
ATOM 817 C CA . CYS A 1 108 ? -12.660 17.639 10.702 1.00 96.69 108 CYS A CA 1
ATOM 818 C C . CYS A 1 108 ? -11.760 16.442 11.053 1.00 96.69 108 CYS A C 1
ATOM 820 O O . CYS A 1 108 ? -11.985 15.716 12.026 1.00 96.69 108 CYS A O 1
ATOM 822 N N . ARG A 1 109 ? -10.701 16.250 10.264 1.00 96.81 109 ARG A N 1
ATOM 823 C CA . ARG A 1 109 ? -9.743 15.144 10.391 1.00 96.81 109 ARG A CA 1
ATOM 824 C C . ARG A 1 109 ? -9.119 15.068 11.779 1.00 96.81 109 ARG A C 1
ATOM 826 O O . ARG A 1 109 ? -8.956 13.962 12.287 1.00 96.81 109 ARG A O 1
ATOM 833 N N . ASP A 1 110 ? -8.817 16.204 12.397 1.00 97.12 110 ASP A N 1
ATOM 834 C CA . ASP A 1 110 ? -8.230 16.253 13.739 1.00 97.12 110 ASP A CA 1
ATOM 835 C C . ASP A 1 110 ? -9.182 15.699 14.797 1.00 97.12 110 ASP A C 1
ATOM 837 O O . ASP A 1 110 ? -8.824 14.773 15.522 1.00 97.12 110 ASP A O 1
ATOM 841 N N . CYS A 1 111 ? -10.425 16.188 14.833 1.00 97.31 111 CYS A N 1
ATOM 842 C CA . CYS A 1 111 ? -11.432 15.701 15.775 1.00 97.31 111 CYS A CA 1
ATOM 843 C C . CYS A 1 111 ? -11.746 14.215 15.541 1.00 97.31 111 CYS A C 1
ATOM 845 O O . CYS A 1 111 ? -11.891 13.456 16.501 1.00 97.31 111 CYS A O 1
ATOM 847 N N . CYS A 1 112 ? -11.779 13.756 14.284 1.00 96.19 112 CYS A N 1
ATOM 848 C CA . CYS A 1 112 ? -11.891 12.328 13.974 1.00 96.19 112 CYS A CA 1
ATOM 849 C C . CYS A 1 112 ? -10.705 11.524 14.534 1.00 96.19 112 CYS A C 1
ATOM 851 O O . CYS A 1 112 ? -10.913 10.497 15.181 1.00 96.19 112 CYS A O 1
ATOM 853 N N . ARG A 1 113 ? -9.466 11.994 14.328 1.00 96.38 113 ARG A N 1
ATOM 854 C CA . ARG A 1 113 ? -8.247 11.342 14.837 1.00 96.38 113 ARG A CA 1
ATOM 855 C C . ARG A 1 113 ? -8.235 11.279 16.358 1.00 96.38 113 ARG A C 1
ATOM 857 O O . ARG A 1 113 ? -7.877 10.239 16.905 1.00 96.38 113 ARG A O 1
ATOM 864 N N . GLU A 1 114 ? -8.643 12.351 17.029 1.00 97.06 114 GLU A N 1
ATOM 865 C CA . GLU A 1 114 ? -8.705 12.416 18.487 1.00 97.06 114 GLU A CA 1
ATOM 866 C C . GLU A 1 114 ? -9.752 11.443 19.046 1.00 97.06 114 GLU A C 1
ATOM 868 O O . GLU A 1 114 ? -9.452 10.642 19.937 1.00 97.06 114 GLU A O 1
ATOM 873 N N . LYS A 1 115 ? -10.966 11.439 18.476 1.00 96.19 115 LYS A N 1
ATOM 874 C CA . LYS A 1 115 ? -12.031 10.491 18.842 1.00 96.19 115 LYS A CA 1
ATOM 875 C C . LYS A 1 115 ? -11.578 9.043 18.662 1.00 96.19 115 LYS A C 1
ATOM 877 O O . LYS A 1 115 ? -11.762 8.212 19.558 1.00 96.19 115 LYS A O 1
ATOM 882 N N . ASP A 1 116 ? -10.936 8.743 17.539 1.00 95.75 116 ASP A N 1
ATOM 883 C CA . ASP A 1 116 ? -10.378 7.425 17.262 1.00 95.75 116 ASP A CA 1
ATOM 884 C C . ASP A 1 116 ? -9.255 7.048 18.233 1.00 95.75 116 ASP A C 1
ATOM 886 O O . ASP A 1 116 ? -9.225 5.923 18.734 1.00 95.75 116 ASP A O 1
ATOM 890 N N . ALA A 1 117 ? -8.333 7.967 18.526 1.00 96.56 117 ALA A N 1
ATOM 891 C CA . ALA A 1 117 ? -7.249 7.747 19.478 1.00 96.56 117 ALA A CA 1
ATOM 892 C C . ALA A 1 117 ? -7.801 7.439 20.875 1.00 96.56 117 ALA A C 1
ATOM 894 O O . ALA A 1 117 ? -7.412 6.440 21.483 1.00 96.56 117 ALA A O 1
ATOM 895 N N . ARG A 1 118 ? -8.789 8.214 21.334 1.00 96.88 118 ARG A N 1
ATOM 896 C CA . ARG A 1 118 ? -9.494 7.992 22.603 1.00 96.88 118 ARG A CA 1
ATOM 897 C C . ARG A 1 118 ? -10.177 6.624 22.645 1.00 96.88 118 ARG A C 1
ATOM 899 O O . ARG A 1 118 ? -10.084 5.910 23.643 1.00 96.88 118 ARG A O 1
ATOM 906 N N . LYS A 1 119 ? -10.828 6.214 21.549 1.00 96.69 119 LYS A N 1
ATOM 907 C CA . LYS A 1 119 ? -11.443 4.882 21.412 1.00 96.69 119 LYS A CA 1
ATOM 908 C C . LYS A 1 119 ? -10.398 3.766 21.479 1.00 96.69 119 LYS A C 1
ATOM 910 O O . LYS A 1 119 ? -10.606 2.794 22.203 1.00 96.69 119 LYS A O 1
ATOM 915 N N . ARG A 1 120 ? -9.277 3.903 20.761 1.00 96.19 120 ARG A N 1
ATOM 916 C CA . ARG A 1 120 ? -8.174 2.926 20.775 1.00 96.19 120 ARG A CA 1
ATOM 917 C C . ARG A 1 120 ? -7.548 2.813 22.163 1.00 96.19 120 ARG A C 1
ATOM 919 O O . ARG A 1 120 ? -7.319 1.693 22.608 1.00 96.19 120 ARG A O 1
ATOM 926 N N . ALA A 1 121 ? -7.326 3.934 22.850 1.00 96.12 121 ALA A N 1
ATOM 927 C CA . ALA A 1 121 ? -6.797 3.964 24.213 1.00 96.12 121 ALA A CA 1
ATOM 928 C C . ALA A 1 121 ? -7.739 3.253 25.193 1.00 96.12 121 ALA A C 1
ATOM 930 O O . ALA A 1 121 ? -7.319 2.319 25.869 1.00 96.12 121 ALA A O 1
ATOM 931 N N . ARG A 1 122 ? -9.034 3.598 25.181 1.00 96.00 122 ARG A N 1
ATOM 932 C CA . ARG A 1 122 ? -10.054 2.929 26.004 1.00 96.00 122 ARG A CA 1
ATOM 933 C C . ARG A 1 122 ? -10.103 1.420 25.752 1.00 96.00 122 ARG A C 1
ATOM 935 O O . ARG A 1 122 ? -10.124 0.640 26.699 1.00 96.00 122 ARG A O 1
ATOM 942 N N . ASN A 1 123 ? -10.111 1.004 24.484 1.00 96.06 123 ASN A N 1
ATOM 943 C CA . ASN A 1 123 ? -10.103 -0.413 24.125 1.00 96.06 123 ASN A CA 1
ATOM 944 C C . ASN A 1 123 ? -8.828 -1.107 24.621 1.00 96.06 123 ASN A C 1
ATOM 946 O O . ASN A 1 123 ? -8.921 -2.194 25.183 1.00 96.06 123 ASN A O 1
ATOM 950 N N . LYS A 1 124 ? -7.660 -0.469 24.471 1.00 94.50 124 LYS A N 1
ATOM 951 C CA . LYS A 1 124 ? -6.379 -1.011 24.933 1.00 94.50 124 LYS A CA 1
ATOM 952 C C . LYS A 1 124 ? -6.379 -1.226 26.445 1.00 94.50 124 LYS A C 1
ATOM 954 O O . LYS A 1 124 ? -5.973 -2.298 26.875 1.00 94.50 124 LYS A O 1
ATOM 959 N N . THR A 1 125 ? -6.881 -0.263 27.221 1.00 95.06 125 THR A N 1
ATOM 960 C CA . THR A 1 125 ? -7.027 -0.394 28.678 1.00 95.06 125 THR A CA 1
ATOM 961 C C . THR A 1 125 ? -7.973 -1.536 29.042 1.00 95.06 125 THR A C 1
ATOM 963 O O . THR A 1 125 ? -7.587 -2.421 29.797 1.00 95.06 125 THR A O 1
ATOM 966 N N . ARG A 1 126 ? -9.176 -1.586 28.451 1.00 92.38 126 ARG A N 1
ATOM 967 C CA . ARG A 1 126 ? -10.146 -2.669 28.706 1.00 92.38 126 ARG A CA 1
ATOM 968 C C . ARG A 1 126 ? -9.572 -4.054 28.380 1.00 92.38 126 ARG A C 1
ATOM 970 O O . ARG A 1 126 ? -9.800 -5.010 29.109 1.00 92.38 126 ARG A O 1
ATOM 977 N N . ASN A 1 127 ? -8.834 -4.163 27.279 1.00 94.50 127 ASN A N 1
ATOM 978 C CA . ASN A 1 127 ? -8.348 -5.436 26.749 1.00 94.50 127 ASN A CA 1
ATOM 979 C C . ASN A 1 127 ? -6.930 -5.804 27.228 1.00 94.50 127 ASN A C 1
ATOM 981 O O . ASN A 1 127 ? -6.352 -6.769 26.717 1.00 94.50 127 ASN A O 1
ATOM 985 N N . ALA A 1 128 ? -6.336 -5.031 28.144 1.00 91.44 128 ALA A N 1
ATOM 986 C CA . ALA A 1 128 ? -4.994 -5.294 28.664 1.00 91.44 128 ALA A CA 1
ATOM 987 C C . ALA A 1 128 ? -4.958 -6.630 29.422 1.00 91.44 128 ALA A C 1
ATOM 989 O O . ALA A 1 128 ? -4.144 -7.497 29.099 1.00 91.44 128 ALA A O 1
ATOM 990 N N . SER A 1 129 ? -5.910 -6.819 30.338 1.00 86.25 129 SER A N 1
ATOM 991 C CA . SER A 1 129 ? -5.997 -8.000 31.209 1.00 86.25 129 SER A CA 1
ATOM 992 C C . SER A 1 129 ? -7.064 -9.013 30.782 1.00 86.25 129 SER A C 1
ATOM 994 O O . SER A 1 129 ? -7.089 -10.121 31.304 1.00 86.25 129 SER A O 1
ATOM 996 N N . ALA A 1 130 ? -7.946 -8.660 29.844 1.00 89.69 130 ALA A N 1
ATOM 997 C CA . ALA A 1 130 ? -8.975 -9.573 29.353 1.00 89.69 130 ALA A CA 1
ATOM 998 C C . ALA A 1 130 ? -8.377 -10.635 28.415 1.00 89.69 130 ALA A C 1
ATOM 1000 O O . ALA A 1 130 ? -7.604 -10.293 27.514 1.00 89.69 130 ALA A O 1
ATOM 1001 N N . ASP A 1 131 ? -8.782 -11.899 28.579 1.00 92.69 131 ASP A N 1
ATOM 1002 C CA . ASP A 1 131 ? -8.548 -12.939 27.574 1.00 92.69 131 ASP A CA 1
ATOM 1003 C C . ASP A 1 131 ? -9.575 -12.785 26.434 1.00 92.69 131 ASP A C 1
ATOM 1005 O O . ASP A 1 131 ? -10.762 -13.067 26.625 1.00 92.69 131 ASP A O 1
ATOM 1009 N N . PRO A 1 132 ? -9.159 -12.351 25.228 1.00 91.44 132 PRO A N 1
ATOM 1010 C CA . PRO A 1 132 ? -10.072 -12.166 24.106 1.00 91.44 132 PRO A CA 1
ATOM 1011 C C . PRO A 1 132 ? -10.610 -13.488 23.526 1.00 91.44 132 PRO A C 1
ATOM 1013 O O . PRO A 1 132 ? -11.416 -13.437 22.595 1.00 91.44 132 PRO A O 1
ATOM 1016 N N . TYR A 1 133 ? -10.176 -14.647 24.032 1.00 95.38 133 TYR A N 1
ATOM 1017 C CA . TYR A 1 133 ? -10.622 -15.978 23.612 1.00 95.38 133 TYR A CA 1
ATOM 1018 C C . TYR A 1 133 ? -11.517 -16.687 24.640 1.00 95.38 133 TYR A C 1
ATOM 1020 O O . TYR A 1 133 ? -11.927 -17.817 24.378 1.00 95.38 133 TYR A O 1
ATOM 1028 N N . ALA A 1 134 ? -11.803 -16.057 25.787 1.00 93.19 134 ALA A N 1
ATOM 1029 C CA . ALA A 1 134 ? -12.631 -16.646 26.843 1.00 93.19 134 ALA A CA 1
ATOM 1030 C C . ALA A 1 134 ? -14.107 -16.796 26.438 1.00 93.19 134 ALA A C 1
ATOM 1032 O O . ALA A 1 134 ? -14.796 -17.695 26.907 1.00 93.19 134 ALA A O 1
ATOM 1033 N N . ASP A 1 135 ? -14.590 -15.923 25.554 1.00 90.19 135 ASP A N 1
ATOM 1034 C CA . ASP A 1 135 ? -15.931 -16.025 24.982 1.00 90.19 135 ASP A CA 1
ATOM 1035 C C . ASP A 1 135 ? -15.987 -17.175 23.952 1.00 90.19 135 ASP A C 1
ATOM 1037 O O . ASP A 1 135 ? -15.211 -17.154 22.988 1.00 90.19 135 ASP A O 1
ATOM 1041 N N . PRO A 1 136 ? -16.886 -18.164 24.123 1.00 92.12 136 PRO A N 1
ATOM 1042 C CA . PRO A 1 136 ? -17.019 -19.294 23.206 1.00 92.12 136 PRO A CA 1
ATOM 1043 C C . PRO A 1 136 ? -17.709 -18.937 21.880 1.00 92.12 136 PRO A C 1
ATOM 1045 O O . PRO A 1 136 ? -17.772 -19.786 20.990 1.00 92.12 136 PRO A O 1
ATOM 1048 N N . SER A 1 137 ? -18.238 -17.719 21.725 1.00 95.06 137 SER A N 1
ATOM 1049 C CA . SER A 1 137 ? -18.911 -17.294 20.498 1.00 95.06 137 SER A CA 1
ATOM 1050 C C . SER A 1 137 ? -17.993 -17.334 19.268 1.00 95.06 137 SER A C 1
ATOM 1052 O O . SER A 1 137 ? -16.767 -17.185 19.341 1.00 95.06 137 SER A O 1
ATOM 1054 N N . SER A 1 138 ? -18.597 -17.534 18.097 1.00 95.81 138 SER A N 1
ATOM 1055 C CA . SER A 1 138 ? -17.911 -17.427 16.811 1.00 95.81 138 SER A CA 1
ATOM 1056 C C . SER A 1 138 ? -17.901 -15.988 16.300 1.00 95.81 138 SER A C 1
ATOM 1058 O O . SER A 1 138 ? -18.809 -15.199 16.557 1.00 95.81 138 SER A O 1
ATOM 1060 N N . LYS A 1 139 ? -16.884 -15.652 15.506 1.00 97.12 139 LYS A N 1
ATOM 1061 C CA . LYS A 1 139 ? -16.756 -14.368 14.817 1.00 97.12 139 LYS A CA 1
ATOM 1062 C C . LYS A 1 139 ? -16.734 -14.593 13.307 1.00 97.12 139 LYS A C 1
ATOM 1064 O O . LYS A 1 139 ? -15.966 -15.416 12.808 1.00 97.12 139 LYS A O 1
ATOM 1069 N N . ARG A 1 140 ? -17.530 -13.816 12.571 1.00 97.81 140 ARG A N 1
ATOM 1070 C CA . ARG A 1 140 ? -17.553 -13.856 11.105 1.00 97.81 140 ARG A CA 1
ATOM 1071 C C . ARG A 1 140 ? -16.359 -13.125 10.502 1.00 97.81 140 ARG A C 1
ATOM 1073 O O . ARG A 1 140 ? -16.131 -11.950 10.792 1.00 97.81 140 ARG A O 1
ATOM 1080 N N . CYS A 1 141 ? -15.613 -13.795 9.629 1.00 98.19 141 CYS A N 1
ATOM 1081 C CA . CYS A 1 141 ? -14.555 -13.163 8.845 1.00 98.19 141 CYS A CA 1
ATOM 1082 C C . CYS A 1 141 ? -15.146 -12.505 7.583 1.00 98.19 141 CYS A C 1
ATOM 1084 O O . CYS A 1 141 ? -15.765 -13.209 6.787 1.00 98.19 141 CYS A O 1
ATOM 1086 N N . PRO A 1 142 ? -14.922 -11.200 7.334 1.00 97.69 142 PRO A N 1
ATOM 1087 C CA . PRO A 1 142 ? -15.468 -10.525 6.155 1.00 97.69 142 PRO A CA 1
ATOM 1088 C C . PRO A 1 142 ? -14.805 -10.967 4.841 1.00 97.69 142 PRO A C 1
ATOM 1090 O O . PRO A 1 142 ? -15.436 -10.885 3.797 1.00 97.69 142 PRO A O 1
ATOM 1093 N N . ASP A 1 143 ? -13.564 -11.461 4.888 1.00 96.62 143 ASP A N 1
ATOM 1094 C CA . ASP A 1 143 ? -12.821 -11.864 3.688 1.00 96.62 143 ASP A CA 1
ATOM 1095 C C . ASP A 1 143 ? -13.288 -13.222 3.145 1.00 96.62 143 ASP A C 1
ATOM 1097 O O . ASP A 1 143 ? -13.506 -13.367 1.949 1.00 96.62 143 ASP A O 1
ATOM 1101 N N . CYS A 1 144 ? -13.438 -14.232 4.012 1.00 96.75 144 CYS A N 1
ATOM 1102 C CA . CYS A 1 144 ? -13.872 -15.573 3.593 1.00 96.75 144 CYS A CA 1
ATOM 1103 C C . CYS A 1 144 ? -15.345 -15.874 3.894 1.00 96.75 144 CYS A C 1
ATOM 1105 O O . CYS A 1 144 ? -15.817 -16.961 3.583 1.00 96.75 144 CYS A O 1
ATOM 1107 N N . GLY A 1 145 ? -16.059 -14.956 4.548 1.00 97.25 145 GLY A N 1
ATOM 1108 C CA . GLY A 1 145 ? -17.483 -15.072 4.870 1.00 97.25 145 GLY A CA 1
ATOM 1109 C C . GLY A 1 145 ? -17.849 -16.071 5.973 1.00 97.25 145 GLY A C 1
ATOM 1110 O O . GLY A 1 145 ? -19.013 -16.085 6.372 1.00 97.25 145 GLY A O 1
ATOM 1111 N N . ARG A 1 146 ? -16.893 -16.872 6.468 1.00 97.88 146 ARG A N 1
ATOM 1112 C CA . ARG A 1 146 ? -17.104 -17.947 7.453 1.00 97.88 146 ARG A CA 1
ATOM 1113 C C . ARG A 1 146 ? -17.187 -17.429 8.889 1.00 97.88 146 ARG A C 1
ATOM 1115 O O . ARG A 1 146 ? -16.402 -16.557 9.274 1.00 97.88 146 ARG A O 1
ATOM 1122 N N . ASP A 1 147 ? -18.068 -18.033 9.679 1.00 98.12 147 ASP A N 1
ATOM 1123 C CA . ASP A 1 147 ? -18.085 -17.942 11.139 1.00 98.12 147 ASP A CA 1
ATOM 1124 C C . ASP A 1 147 ? -17.044 -18.899 11.719 1.00 98.12 147 ASP A C 1
ATOM 1126 O O . ASP A 1 147 ? -17.097 -20.108 11.503 1.00 98.12 147 ASP A O 1
ATOM 1130 N N . LEU A 1 148 ? -16.043 -18.346 12.401 1.00 97.75 148 LEU A N 1
ATOM 1131 C CA . LEU A 1 148 ? -14.905 -19.097 12.923 1.00 97.75 148 LEU A CA 1
ATOM 1132 C C . LEU A 1 148 ? -14.776 -18.881 14.435 1.00 97.75 148 LEU A C 1
ATOM 1134 O O . LEU A 1 148 ? -15.141 -17.809 14.930 1.00 97.75 148 LEU A O 1
ATOM 1138 N N . PRO A 1 149 ? -14.218 -19.848 15.181 1.00 97.44 149 PRO A N 1
ATOM 1139 C CA . PRO A 1 149 ? -13.892 -19.645 16.586 1.00 97.44 149 PRO A CA 1
ATOM 1140 C C . PRO A 1 149 ? -13.007 -18.411 16.779 1.00 97.44 149 PRO A C 1
ATOM 1142 O O . PRO A 1 149 ? -12.114 -18.142 15.973 1.00 97.44 149 PRO A O 1
ATOM 1145 N N . ARG A 1 150 ? -13.181 -17.686 17.889 1.00 97.19 150 ARG A N 1
ATOM 1146 C CA . ARG A 1 150 ? -12.386 -16.482 18.208 1.00 97.19 150 ARG A CA 1
ATOM 1147 C C . ARG A 1 150 ? -10.867 -16.716 18.181 1.00 97.19 150 ARG A C 1
ATOM 1149 O O . ARG A 1 150 ? -10.113 -15.800 17.858 1.00 97.19 150 ARG A O 1
ATOM 1156 N N . ARG A 1 151 ? -10.409 -17.947 18.438 1.00 96.56 151 ARG A N 1
ATOM 1157 C CA . ARG A 1 151 ? -8.992 -18.362 18.369 1.00 96.56 151 ARG A CA 1
ATOM 1158 C C . ARG A 1 151 ? -8.392 -18.305 16.959 1.00 96.56 151 ARG A C 1
ATOM 1160 O O . ARG A 1 151 ? -7.179 -18.159 16.835 1.00 96.56 151 ARG A O 1
ATOM 1167 N N . GLU A 1 152 ? -9.221 -18.328 15.916 1.00 97.81 152 GLU A N 1
ATOM 1168 C CA . GLU A 1 152 ? -8.801 -18.159 14.517 1.00 97.81 152 GLU A CA 1
ATOM 1169 C C . GLU A 1 152 ? -8.475 -16.702 14.158 1.00 97.81 152 GLU A C 1
ATOM 1171 O O . GLU A 1 152 ? -8.036 -16.405 13.045 1.00 97.81 152 GLU A O 1
ATOM 1176 N N . PHE A 1 153 ? -8.660 -15.774 15.096 1.00 98.19 153 PHE A N 1
ATOM 1177 C CA . PHE A 1 153 ? -8.346 -14.361 14.948 1.00 98.19 153 PHE A CA 1
ATOM 1178 C C . PHE A 1 153 ? -7.149 -14.006 15.839 1.00 98.19 153 PHE A C 1
ATOM 1180 O O . PHE A 1 153 ? -6.960 -14.535 16.934 1.00 98.19 153 PHE A O 1
ATOM 1187 N N . SER A 1 154 ? -6.269 -13.130 15.356 1.00 96.94 154 SER A N 1
ATOM 1188 C CA . SER A 1 154 ? -5.136 -12.649 16.157 1.00 96.94 154 SER A CA 1
ATOM 1189 C C . SER A 1 154 ? -5.588 -11.599 17.170 1.00 96.94 154 SER A C 1
ATOM 1191 O O . SER A 1 154 ? -6.547 -10.866 16.922 1.00 96.94 154 SER A O 1
ATOM 1193 N N . ARG A 1 155 ? -4.863 -11.477 18.287 1.00 95.94 155 ARG A N 1
ATOM 1194 C CA . ARG A 1 155 ? -5.121 -10.450 19.304 1.00 95.94 155 ARG A CA 1
ATOM 1195 C C . ARG A 1 155 ? -4.881 -9.050 18.732 1.00 95.94 155 ARG A C 1
ATOM 1197 O O . ARG A 1 155 ? -3.834 -8.778 18.157 1.00 95.94 155 ARG A O 1
ATOM 1204 N N . ASN A 1 156 ? -5.838 -8.154 18.942 1.00 96.25 156 ASN A N 1
ATOM 1205 C CA . ASN A 1 156 ? -5.738 -6.728 18.667 1.00 96.25 156 ASN A CA 1
ATOM 1206 C C . ASN A 1 156 ? -6.422 -5.940 19.788 1.00 96.25 156 ASN A C 1
ATOM 1208 O O . ASN A 1 156 ? -7.619 -5.658 19.733 1.00 96.25 156 ASN A O 1
ATOM 1212 N N . ALA A 1 157 ? -5.644 -5.535 20.793 1.00 95.62 157 ALA A N 1
ATOM 1213 C CA . ALA A 1 157 ? -6.160 -4.839 21.972 1.00 95.62 157 ALA A CA 1
ATOM 1214 C C . ALA A 1 157 ? -6.859 -3.505 21.648 1.00 95.62 157 ALA A C 1
ATOM 1216 O O . ALA A 1 157 ? -7.615 -3.001 22.469 1.00 95.62 157 ALA A O 1
ATOM 1217 N N . THR A 1 158 ? -6.656 -2.936 20.456 1.00 95.56 158 THR A N 1
ATOM 1218 C CA . THR A 1 158 ? -7.310 -1.682 20.049 1.00 95.56 158 THR A CA 1
ATOM 1219 C C . THR A 1 158 ? -8.742 -1.877 19.544 1.00 95.56 158 THR A C 1
ATOM 1221 O O . THR A 1 158 ? -9.472 -0.893 19.408 1.00 95.56 158 THR A O 1
ATOM 1224 N N . GLN A 1 159 ? -9.167 -3.118 19.285 1.00 95.75 159 GLN A N 1
ATOM 1225 C CA . GLN A 1 159 ? -10.516 -3.453 18.822 1.00 95.75 159 GLN A CA 1
ATOM 1226 C C . GLN A 1 159 ? -11.491 -3.662 19.983 1.00 95.75 159 GLN A C 1
ATOM 1228 O O . GLN A 1 159 ? -11.091 -3.846 21.130 1.00 95.75 159 GLN A O 1
ATOM 1233 N N . ALA A 1 160 ? -12.793 -3.602 19.701 1.00 93.56 160 ALA A N 1
ATOM 1234 C CA . ALA A 1 160 ? -13.829 -3.691 20.733 1.00 93.56 160 ALA A CA 1
ATOM 1235 C C . ALA A 1 160 ? -13.845 -5.047 21.468 1.00 93.56 160 ALA A C 1
ATOM 1237 O O . ALA A 1 160 ? -14.110 -5.102 22.660 1.00 93.56 160 ALA A O 1
ATOM 1238 N N . ASP A 1 161 ? -13.519 -6.124 20.766 1.00 94.12 161 ASP A N 1
ATOM 1239 C CA . ASP A 1 161 ? -13.470 -7.497 21.276 1.00 94.12 161 ASP A CA 1
ATOM 1240 C C . ASP A 1 161 ? -12.036 -7.986 21.542 1.00 94.12 161 ASP A C 1
ATOM 1242 O O . ASP A 1 161 ? -11.826 -9.130 21.939 1.00 94.12 161 ASP A O 1
ATOM 1246 N N . GLY A 1 162 ? -11.036 -7.130 21.309 1.00 95.75 162 GLY A N 1
ATOM 1247 C CA . GLY A 1 162 ? -9.631 -7.487 21.460 1.00 95.75 162 GLY A CA 1
ATOM 1248 C C . GLY A 1 162 ? -9.085 -8.387 20.345 1.00 95.75 162 GLY A C 1
ATOM 1249 O O . GLY A 1 162 ? -7.986 -8.918 20.512 1.00 95.75 162 GLY A O 1
ATOM 1250 N N . LEU A 1 163 ? -9.798 -8.558 19.223 1.00 97.50 163 LEU A N 1
ATOM 1251 C CA . LEU A 1 163 ? -9.411 -9.428 18.107 1.00 97.50 163 LEU A CA 1
ATOM 1252 C C . LEU A 1 163 ? -9.346 -8.670 16.777 1.00 97.50 163 LEU A C 1
ATOM 1254 O O . LEU A 1 163 ? -10.001 -7.652 16.567 1.00 97.50 163 LEU A O 1
ATOM 1258 N N . HIS A 1 164 ? -8.540 -9.168 15.841 1.00 97.06 164 HIS A N 1
ATOM 1259 C CA . HIS A 1 164 ? -8.561 -8.697 14.457 1.00 97.06 164 HIS A CA 1
ATOM 1260 C C . HIS A 1 164 ? -9.919 -8.974 13.796 1.00 97.06 164 HIS A C 1
ATOM 1262 O O . HIS A 1 164 ? -10.588 -9.956 14.097 1.00 97.06 164 HIS A O 1
ATOM 1268 N N . THR A 1 165 ? -10.318 -8.118 12.854 1.00 97.31 165 THR A N 1
ATOM 1269 C CA . THR A 1 165 ? -11.570 -8.274 12.093 1.00 97.31 165 THR A CA 1
ATOM 1270 C C . THR A 1 165 ? -11.528 -9.439 11.106 1.00 97.31 165 THR A C 1
ATOM 1272 O O . THR A 1 165 ? -12.562 -10.024 10.804 1.00 97.31 165 THR A O 1
ATOM 1275 N N . VAL A 1 166 ? -10.340 -9.783 10.612 1.00 97.94 166 VAL A N 1
ATOM 1276 C CA . VAL A 1 166 ? -10.094 -10.871 9.659 1.00 97.94 166 VAL A CA 1
ATOM 1277 C C . VAL A 1 166 ? -9.409 -12.045 10.349 1.00 97.94 166 VAL A C 1
ATOM 1279 O O . VAL A 1 166 ? -8.620 -11.844 11.277 1.00 97.94 166 VAL A O 1
ATOM 1282 N N . CYS A 1 167 ? -9.697 -13.267 9.897 1.00 98.19 167 CYS A N 1
ATOM 1283 C CA . CYS A 1 167 ? -9.052 -14.457 10.440 1.00 98.19 167 CYS A CA 1
ATOM 1284 C C . CYS A 1 167 ? -7.573 -14.527 10.026 1.00 98.19 167 CYS A C 1
ATOM 1286 O O . CYS A 1 167 ? -7.132 -13.886 9.065 1.00 98.19 167 CYS A O 1
ATOM 1288 N N . ARG A 1 168 ? -6.796 -15.328 10.760 1.00 98.06 168 ARG A N 1
ATOM 1289 C CA . ARG A 1 168 ? -5.350 -15.507 10.564 1.00 98.06 168 ARG A CA 1
ATOM 1290 C C . ARG A 1 168 ? -5.001 -15.975 9.158 1.00 98.06 168 ARG A C 1
ATOM 1292 O O . ARG A 1 168 ? -4.038 -15.473 8.583 1.00 98.06 168 ARG A O 1
ATOM 1299 N N . SE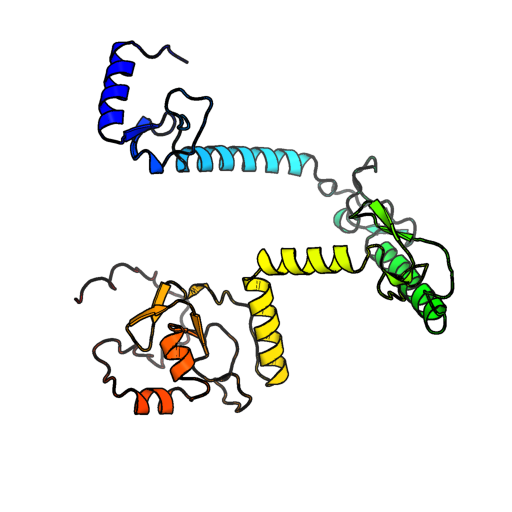R A 1 169 ? -5.788 -16.891 8.596 1.00 97.75 169 SER A N 1
ATOM 1300 C CA . SER A 1 169 ? -5.552 -17.426 7.253 1.00 97.75 169 SER A CA 1
ATOM 1301 C C . SER A 1 169 ? -5.724 -16.353 6.177 1.00 97.75 169 SER A C 1
ATOM 1303 O O . SER A 1 169 ? -4.797 -16.130 5.402 1.00 97.75 169 SER A O 1
ATOM 1305 N N . CYS A 1 170 ? -6.836 -15.609 6.182 1.00 98.00 170 CYS A N 1
ATOM 1306 C CA . CYS A 1 170 ? -7.049 -14.504 5.241 1.00 98.00 170 CYS A CA 1
ATOM 1307 C C . CYS A 1 170 ? -6.003 -13.394 5.401 1.00 98.00 170 CYS A C 1
ATOM 1309 O O . CYS A 1 170 ? -5.476 -12.886 4.412 1.00 98.00 170 CYS A O 1
ATOM 1311 N N . HIS A 1 171 ? -5.643 -13.048 6.642 1.00 96.94 171 HIS A N 1
ATOM 1312 C CA . HIS A 1 171 ? -4.572 -12.087 6.896 1.00 96.94 171 HIS A CA 1
ATOM 1313 C C . HIS A 1 171 ? -3.229 -12.564 6.319 1.00 96.94 171 HIS A C 1
ATOM 1315 O O . HIS A 1 171 ? -2.526 -11.789 5.673 1.00 96.94 171 HIS A O 1
ATOM 1321 N N . SER A 1 172 ? -2.882 -13.838 6.523 1.00 96.75 172 SER A N 1
ATOM 1322 C CA . SER A 1 172 ? -1.655 -14.441 5.992 1.00 96.75 172 SER A CA 1
ATOM 1323 C C . SER A 1 172 ? -1.614 -14.392 4.463 1.00 96.75 172 SER A C 1
ATOM 1325 O O . SER A 1 172 ? -0.632 -13.914 3.892 1.00 96.75 172 SER A O 1
ATOM 1327 N N . LEU A 1 173 ? -2.708 -14.780 3.798 1.00 96.56 173 LEU A N 1
ATOM 1328 C CA . LEU A 1 173 ? -2.830 -14.713 2.338 1.00 96.56 173 LEU A CA 1
ATOM 1329 C C . LEU A 1 173 ? -2.615 -13.288 1.820 1.00 96.56 173 LEU A C 1
ATOM 1331 O O . LEU A 1 173 ? -1.773 -13.077 0.949 1.00 96.56 173 LEU A O 1
ATOM 1335 N N . ARG A 1 174 ? -3.272 -12.294 2.431 1.00 94.69 174 ARG A N 1
ATOM 1336 C CA . ARG A 1 174 ? -3.117 -10.879 2.059 1.00 94.69 174 ARG A CA 1
ATOM 1337 C C . ARG A 1 174 ? -1.671 -10.401 2.182 1.00 94.69 174 ARG A C 1
ATOM 1339 O O . ARG A 1 174 ? -1.184 -9.659 1.331 1.00 94.69 174 ARG A O 1
ATOM 1346 N N . VAL A 1 175 ? -0.970 -10.812 3.240 1.00 93.94 175 VAL A N 1
ATOM 1347 C CA . VAL A 1 175 ? 0.446 -10.471 3.431 1.00 93.94 175 VAL A CA 1
ATOM 1348 C C . VAL A 1 175 ? 1.309 -11.097 2.335 1.00 93.94 175 VAL A C 1
ATOM 1350 O O . VAL A 1 175 ? 2.184 -10.417 1.798 1.00 93.94 175 VAL A O 1
ATOM 1353 N N . VAL A 1 176 ? 1.071 -12.361 1.982 1.00 93.88 176 VAL A N 1
ATOM 1354 C CA . VAL A 1 176 ? 1.808 -13.053 0.913 1.00 93.88 176 VAL A CA 1
ATOM 1355 C C . VAL A 1 176 ? 1.561 -12.393 -0.444 1.00 93.88 176 VAL A C 1
ATOM 1357 O O . VAL A 1 176 ? 2.521 -12.088 -1.151 1.00 93.88 176 VAL A O 1
ATOM 1360 N N . GLU A 1 177 ? 0.306 -12.116 -0.793 1.00 94.75 177 GLU A N 1
ATOM 1361 C CA . GLU A 1 177 ? -0.067 -11.437 -2.040 1.00 94.75 177 GLU A CA 1
ATOM 1362 C C . GLU A 1 177 ? 0.563 -10.048 -2.138 1.00 94.75 177 GLU A C 1
ATOM 1364 O O . GLU A 1 177 ? 1.190 -9.721 -3.146 1.00 94.75 177 GLU A O 1
ATOM 1369 N N . TRP A 1 178 ? 0.486 -9.254 -1.065 1.00 92.88 178 TRP A N 1
ATOM 1370 C CA . TRP A 1 178 ? 1.114 -7.938 -1.027 1.00 92.88 178 TRP A CA 1
ATOM 1371 C C . TRP A 1 178 ? 2.629 -8.031 -1.224 1.00 92.88 178 TRP A C 1
ATOM 1373 O O . TRP A 1 178 ? 3.192 -7.250 -1.988 1.00 92.88 178 TRP A O 1
ATOM 1383 N N . GLN A 1 179 ? 3.299 -8.997 -0.588 1.00 90.06 179 GLN A N 1
ATOM 1384 C CA . GLN A 1 179 ? 4.742 -9.187 -0.757 1.00 90.06 179 GLN A CA 1
ATOM 1385 C C . GLN A 1 179 ? 5.117 -9.597 -2.184 1.00 90.06 179 GLN A C 1
ATOM 1387 O O . GLN A 1 179 ? 6.123 -9.110 -2.694 1.00 90.06 179 GLN A O 1
ATOM 1392 N N . ARG A 1 180 ? 4.319 -10.461 -2.824 1.00 86.81 180 ARG A N 1
ATOM 1393 C CA . ARG A 1 180 ? 4.518 -10.868 -4.224 1.00 86.81 180 ARG A CA 1
ATOM 1394 C C . ARG A 1 180 ? 4.317 -9.701 -5.188 1.00 86.81 180 ARG A C 1
ATOM 1396 O O . ARG A 1 180 ? 5.103 -9.543 -6.111 1.00 86.81 180 ARG A O 1
ATOM 1403 N N . ALA A 1 181 ? 3.308 -8.865 -4.948 1.00 86.00 181 ALA A N 1
ATOM 1404 C CA . ALA A 1 181 ? 3.022 -7.690 -5.769 1.00 86.00 181 ALA A CA 1
ATOM 1405 C C . ALA A 1 181 ? 3.979 -6.507 -5.520 1.00 86.00 181 ALA A C 1
ATOM 1407 O O . ALA A 1 181 ? 4.060 -5.607 -6.349 1.00 86.00 181 ALA A O 1
ATOM 1408 N N . ASN A 1 182 ? 4.695 -6.480 -4.387 1.00 84.75 182 ASN A N 1
ATOM 1409 C CA . ASN A 1 182 ? 5.546 -5.354 -3.982 1.00 84.75 182 ASN A CA 1
ATOM 1410 C C . ASN A 1 182 ? 6.974 -5.792 -3.585 1.00 84.75 182 ASN A C 1
ATOM 1412 O O . ASN A 1 182 ? 7.421 -5.489 -2.469 1.00 84.75 182 ASN A O 1
ATOM 1416 N N . PRO A 1 183 ? 7.730 -6.471 -4.472 1.00 78.94 183 PRO A N 1
ATOM 1417 C CA . PRO A 1 183 ? 9.073 -6.958 -4.153 1.00 78.94 183 PRO A CA 1
ATOM 1418 C C . PRO A 1 183 ? 10.037 -5.814 -3.800 1.00 78.94 183 PRO A C 1
ATOM 1420 O O . PRO A 1 183 ? 10.749 -5.905 -2.798 1.00 78.94 183 PRO A O 1
ATOM 1423 N N . GLY A 1 184 ? 9.979 -4.691 -4.529 1.00 78.06 184 GLY A N 1
ATOM 1424 C CA . GLY A 1 184 ? 10.802 -3.505 -4.258 1.00 78.06 184 GLY A CA 1
ATOM 1425 C C . GLY A 1 184 ? 10.559 -2.901 -2.869 1.00 78.06 184 GLY A C 1
ATOM 1426 O O . GLY A 1 184 ? 11.507 -2.607 -2.149 1.00 78.06 184 GLY A O 1
ATOM 1427 N N . LYS A 1 185 ? 9.297 -2.812 -2.417 1.00 82.00 185 LYS A N 1
ATOM 1428 C CA . LYS A 1 185 ? 8.960 -2.310 -1.066 1.00 82.00 185 LYS A CA 1
ATOM 1429 C C . LYS A 1 185 ? 9.465 -3.237 0.041 1.00 82.00 185 LYS A C 1
ATOM 1431 O O . LYS A 1 185 ? 9.874 -2.768 1.102 1.00 82.00 185 LYS A O 1
ATOM 1436 N N . LYS A 1 186 ? 9.429 -4.557 -0.182 1.00 82.50 186 LYS A N 1
ATOM 1437 C CA . LYS A 1 186 ? 9.974 -5.544 0.762 1.00 82.50 186 LYS A CA 1
ATOM 1438 C C . LYS A 1 186 ? 11.497 -5.428 0.859 1.00 82.50 186 LYS A C 1
ATOM 1440 O O . LYS A 1 186 ? 12.017 -5.449 1.975 1.00 82.50 186 LYS A O 1
ATOM 1445 N N . ALA A 1 187 ? 12.182 -5.298 -0.277 1.00 78.62 187 ALA A N 1
ATOM 1446 C CA . ALA A 1 187 ? 13.627 -5.098 -0.337 1.00 78.62 187 ALA A CA 1
ATOM 1447 C C . ALA A 1 187 ? 14.041 -3.798 0.369 1.00 78.62 187 ALA A C 1
ATOM 1449 O O . ALA A 1 187 ? 14.874 -3.845 1.269 1.00 78.62 187 ALA A O 1
ATOM 1450 N N . ASP A 1 188 ? 13.372 -2.685 0.062 1.00 80.88 188 ASP A N 1
ATOM 1451 C CA . ASP A 1 188 ? 13.607 -1.367 0.666 1.00 80.88 188 ASP A CA 1
ATOM 1452 C C . ASP A 1 188 ? 13.418 -1.376 2.192 1.00 80.88 188 ASP A C 1
ATOM 1454 O O . ASP A 1 188 ? 14.301 -0.968 2.943 1.00 80.88 188 ASP A O 1
ATOM 1458 N N . ARG A 1 189 ? 12.315 -1.955 2.689 1.00 85.31 189 ARG A N 1
ATOM 1459 C CA . ARG A 1 189 ? 12.105 -2.134 4.137 1.00 85.31 189 ARG A CA 1
ATOM 1460 C C . ARG A 1 189 ? 13.228 -2.950 4.781 1.00 85.31 189 ARG A C 1
ATOM 1462 O O . ARG A 1 189 ? 13.663 -2.638 5.889 1.00 85.31 189 ARG A O 1
ATOM 1469 N N . ASN A 1 190 ? 13.658 -4.029 4.127 1.00 85.75 190 ASN A N 1
ATOM 1470 C CA . ASN A 1 190 ? 14.721 -4.880 4.648 1.00 85.75 190 ASN A CA 1
ATOM 1471 C C . ASN A 1 190 ? 16.070 -4.151 4.664 1.00 85.75 190 ASN A C 1
ATOM 1473 O O . ASN A 1 190 ? 16.787 -4.301 5.650 1.00 85.75 190 ASN A O 1
ATOM 1477 N N . ALA A 1 191 ? 16.385 -3.372 3.627 1.00 80.81 191 ALA A N 1
ATOM 1478 C CA . ALA A 1 191 ? 17.592 -2.556 3.535 1.00 80.81 191 ALA A CA 1
ATOM 1479 C C . ALA A 1 191 ? 17.632 -1.502 4.649 1.00 80.81 191 ALA A C 1
ATOM 1481 O O . ALA A 1 191 ? 18.552 -1.527 5.460 1.00 80.81 191 ALA A O 1
ATOM 1482 N N . ARG A 1 192 ? 16.560 -0.713 4.817 1.00 84.12 192 ARG A N 1
ATOM 1483 C CA . ARG A 1 192 ? 16.443 0.267 5.914 1.00 84.12 192 ARG A CA 1
ATOM 1484 C C . ARG A 1 192 ? 16.625 -0.353 7.292 1.00 84.12 192 ARG A C 1
ATOM 1486 O O . ARG A 1 192 ? 17.296 0.206 8.147 1.00 84.12 192 ARG A O 1
ATOM 1493 N N . ARG A 1 193 ? 16.038 -1.534 7.519 1.00 87.12 193 ARG A N 1
ATOM 1494 C CA . ARG A 1 193 ? 16.212 -2.268 8.780 1.00 87.12 193 ARG A CA 1
ATOM 1495 C C . ARG A 1 193 ? 17.670 -2.684 9.001 1.00 87.12 193 ARG A C 1
ATOM 1497 O O . ARG A 1 193 ? 18.121 -2.652 10.140 1.00 87.12 193 ARG A O 1
ATOM 1504 N N . ARG A 1 194 ? 18.383 -3.118 7.954 1.00 84.94 194 ARG A N 1
ATOM 1505 C CA . ARG A 1 194 ? 19.809 -3.472 8.056 1.00 84.94 194 ARG A CA 1
ATOM 1506 C C . ARG A 1 194 ? 20.658 -2.236 8.337 1.00 84.94 194 ARG A C 1
ATOM 1508 O O . ARG A 1 194 ? 21.426 -2.282 9.285 1.00 84.94 194 ARG A O 1
ATOM 1515 N N . ALA A 1 195 ? 20.442 -1.148 7.598 1.00 85.44 195 ALA A N 1
ATOM 1516 C CA . ALA A 1 195 ? 21.132 0.122 7.811 1.00 85.44 195 ALA A CA 1
ATOM 1517 C C . ALA A 1 195 ? 20.921 0.637 9.244 1.00 85.44 195 ALA A C 1
ATOM 1519 O O . ALA A 1 195 ? 21.887 0.872 9.958 1.00 85.44 195 ALA A O 1
ATOM 1520 N N . ALA A 1 196 ? 19.672 0.660 9.726 1.00 87.38 196 ALA A N 1
ATOM 1521 C CA . ALA A 1 196 ? 19.360 1.046 11.103 1.00 87.38 196 ALA A CA 1
ATOM 1522 C C . ALA A 1 196 ? 20.033 0.140 12.147 1.00 87.38 196 ALA A C 1
ATOM 1524 O O . ALA A 1 196 ? 20.530 0.630 13.155 1.00 87.38 196 ALA A O 1
ATOM 1525 N N . LYS A 1 197 ? 20.077 -1.180 11.912 1.00 88.00 197 LYS A N 1
ATOM 1526 C CA . LYS A 1 197 ? 20.783 -2.119 12.799 1.00 88.00 197 LYS A CA 1
ATOM 1527 C C . LYS A 1 197 ? 22.298 -1.875 12.802 1.00 88.00 197 LYS A C 1
ATOM 1529 O O . LYS A 1 197 ? 22.922 -2.071 13.837 1.00 88.00 197 LYS A O 1
ATOM 1534 N N . ALA A 1 198 ? 22.863 -1.481 11.665 1.00 84.81 198 ALA A N 1
ATOM 1535 C CA . ALA A 1 198 ? 24.281 -1.176 11.503 1.00 84.81 198 ALA A CA 1
ATOM 1536 C C . ALA A 1 198 ? 24.652 0.262 11.922 1.00 84.81 198 ALA A C 1
ATOM 1538 O O . ALA A 1 198 ? 25.825 0.605 11.884 1.00 84.81 198 ALA A O 1
ATOM 1539 N N . GLY A 1 199 ? 23.683 1.107 12.298 1.00 87.44 199 GLY A N 1
ATOM 1540 C CA . GLY A 1 199 ? 23.930 2.521 12.612 1.00 87.44 199 GLY A CA 1
ATOM 1541 C C . GLY A 1 199 ? 24.275 3.384 11.391 1.00 87.44 199 GLY A C 1
ATOM 1542 O O . GLY A 1 199 ? 24.817 4.471 11.544 1.00 87.44 199 GLY A O 1
ATOM 1543 N N . VAL A 1 200 ? 23.963 2.906 10.186 1.00 85.56 200 VAL A N 1
ATOM 1544 C CA . VAL A 1 200 ? 24.352 3.529 8.917 1.00 85.56 200 VAL A CA 1
ATOM 1545 C C . VAL A 1 200 ? 23.248 4.468 8.408 1.00 85.56 200 VAL A C 1
ATOM 1547 O O . VAL A 1 200 ? 22.079 4.057 8.378 1.00 85.56 200 VAL A O 1
ATOM 1550 N N . PRO A 1 201 ? 23.577 5.702 7.969 1.00 86.19 201 PRO A N 1
ATOM 1551 C CA . PRO A 1 201 ? 22.622 6.588 7.306 1.00 86.19 201 PRO A CA 1
ATOM 1552 C C . PRO A 1 201 ? 21.993 5.929 6.070 1.00 86.19 201 PRO A C 1
ATOM 1554 O O . PRO A 1 201 ? 22.676 5.276 5.282 1.00 86.19 201 PRO A O 1
ATOM 1557 N N . SER A 1 202 ? 20.681 6.099 5.891 1.00 86.19 202 SER A N 1
ATOM 1558 C CA . SER A 1 202 ? 19.924 5.514 4.778 1.00 86.19 202 SER A CA 1
ATOM 1559 C C . SER A 1 202 ? 19.052 6.573 4.120 1.00 86.19 202 SER A C 1
ATOM 1561 O O . SER A 1 202 ? 18.273 7.256 4.790 1.00 86.19 202 SER A O 1
ATOM 1563 N N . GLU A 1 203 ? 19.164 6.677 2.801 1.00 84.44 203 GLU A N 1
ATOM 1564 C CA . GLU A 1 203 ? 18.402 7.600 1.968 1.00 84.44 203 GLU A CA 1
ATOM 1565 C C . GLU A 1 203 ? 17.423 6.815 1.075 1.00 84.44 203 GLU A C 1
ATOM 1567 O O . GLU A 1 203 ? 17.692 5.674 0.690 1.00 84.44 203 GLU A O 1
ATOM 1572 N N . PRO A 1 204 ? 16.239 7.357 0.739 1.00 78.81 204 PRO A N 1
ATOM 1573 C CA . PRO A 1 204 ? 15.330 6.692 -0.190 1.00 78.81 204 PRO A CA 1
ATOM 1574 C C . PRO A 1 204 ? 15.838 6.780 -1.636 1.00 78.81 204 PRO A C 1
ATOM 1576 O O . PRO A 1 204 ? 15.979 7.875 -2.168 1.00 78.81 204 PRO A O 1
ATOM 1579 N N . PHE A 1 205 ? 16.012 5.640 -2.310 1.00 80.38 205 PHE A N 1
ATOM 1580 C CA . PHE A 1 205 ? 16.305 5.592 -3.748 1.00 80.38 205 PHE A CA 1
ATOM 1581 C C . PHE A 1 205 ? 15.808 4.302 -4.414 1.00 80.38 205 PHE A C 1
ATOM 1583 O O . PHE A 1 205 ? 15.486 3.313 -3.741 1.00 80.38 205 PHE A O 1
ATOM 1590 N N . ASP A 1 206 ? 15.724 4.321 -5.747 1.00 79.44 206 ASP A N 1
ATOM 1591 C CA . ASP A 1 206 ? 15.383 3.145 -6.543 1.00 79.44 206 ASP A CA 1
ATOM 1592 C C . ASP A 1 206 ? 16.619 2.272 -6.789 1.00 79.44 206 ASP A C 1
ATOM 1594 O O . ASP A 1 206 ? 17.418 2.512 -7.687 1.00 79.44 206 ASP A O 1
ATOM 1598 N N . ARG A 1 207 ? 16.745 1.208 -5.997 1.00 76.44 207 ARG A N 1
ATOM 1599 C CA . ARG A 1 207 ? 17.831 0.221 -6.111 1.00 76.44 207 ARG A CA 1
ATOM 1600 C C . ARG A 1 207 ? 17.827 -0.541 -7.437 1.00 76.44 207 ARG A C 1
ATOM 1602 O O . ARG A 1 207 ? 18.839 -1.128 -7.793 1.00 76.44 207 ARG A O 1
ATOM 1609 N N . THR A 1 208 ? 16.699 -0.559 -8.148 1.00 80.50 208 THR A N 1
ATOM 1610 C CA . THR A 1 208 ? 16.578 -1.248 -9.440 1.00 80.50 208 THR A CA 1
ATOM 1611 C C . THR A 1 208 ? 17.017 -0.386 -10.618 1.00 80.50 208 THR A C 1
ATOM 1613 O O . THR A 1 208 ? 17.164 -0.913 -11.715 1.00 80.50 208 THR A O 1
ATOM 1616 N N . ALA A 1 209 ? 17.296 0.904 -10.396 1.00 80.94 209 ALA A N 1
ATOM 1617 C CA . ALA A 1 209 ? 17.748 1.820 -11.441 1.00 80.94 209 ALA A CA 1
ATOM 1618 C C . ALA A 1 209 ? 19.071 1.389 -12.100 1.00 80.94 209 ALA A C 1
ATOM 1620 O O . ALA A 1 209 ? 19.318 1.735 -13.248 1.00 80.94 209 ALA A O 1
ATOM 1621 N N . CYS A 1 210 ? 19.901 0.614 -11.395 1.00 81.00 210 CYS A N 1
ATOM 1622 C CA . CYS A 1 210 ? 21.166 0.103 -11.921 1.00 81.00 210 CYS A CA 1
ATOM 1623 C C . CYS A 1 210 ? 21.050 -1.278 -12.602 1.00 81.00 210 CYS A C 1
ATOM 1625 O O . CYS A 1 210 ? 22.038 -1.792 -13.118 1.00 81.00 210 CYS A O 1
ATOM 1627 N N . TYR A 1 211 ? 19.868 -1.905 -12.616 1.00 86.06 211 TYR A N 1
ATOM 1628 C CA . TYR A 1 211 ? 19.709 -3.247 -13.185 1.00 86.06 211 TYR A CA 1
ATOM 1629 C C . TYR A 1 211 ? 19.734 -3.195 -14.714 1.00 86.06 211 TYR A C 1
ATOM 1631 O O . TYR A 1 211 ? 19.127 -2.322 -15.330 1.00 86.06 211 TYR A O 1
ATOM 1639 N N . GLY A 1 212 ? 20.421 -4.155 -15.329 1.00 84.31 212 GLY A N 1
ATOM 1640 C CA . GLY A 1 212 ? 20.676 -4.208 -16.768 1.00 84.31 212 GLY A CA 1
ATOM 1641 C C . GLY A 1 212 ? 21.857 -3.351 -17.229 1.00 84.31 212 GLY A C 1
ATOM 1642 O O . GLY A 1 212 ? 22.301 -3.533 -18.359 1.00 84.31 212 GLY A O 1
ATOM 1643 N N . LEU A 1 213 ? 22.395 -2.471 -16.374 1.00 84.38 213 LEU A N 1
ATOM 1644 C CA . LEU A 1 213 ? 23.664 -1.793 -16.642 1.00 84.38 213 LEU A CA 1
ATOM 1645 C C . LEU A 1 213 ? 24.837 -2.783 -16.522 1.00 84.38 213 LEU A C 1
ATOM 1647 O O . LEU A 1 213 ? 24.701 -3.793 -15.820 1.00 84.38 213 LEU A O 1
ATOM 1651 N N . PRO A 1 214 ? 25.986 -2.511 -17.166 1.00 86.25 214 PRO A N 1
ATOM 1652 C CA . PRO A 1 214 ? 27.177 -3.341 -17.021 1.00 86.25 214 PRO A CA 1
ATOM 1653 C C . PRO A 1 214 ? 27.606 -3.470 -15.554 1.00 86.25 214 PRO A C 1
ATOM 1655 O O . PRO A 1 214 ? 27.729 -2.477 -14.837 1.00 86.25 214 PRO A O 1
ATOM 1658 N N . CYS A 1 215 ? 27.827 -4.702 -15.098 1.00 86.19 215 CYS A N 1
ATOM 1659 C CA . CYS A 1 215 ? 28.381 -5.002 -13.783 1.00 86.19 215 CYS A CA 1
ATOM 1660 C C . CYS A 1 215 ? 29.765 -4.364 -13.661 1.00 86.19 215 CYS A C 1
ATOM 1662 O O . CYS A 1 215 ? 30.653 -4.688 -14.448 1.00 86.19 215 CYS A O 1
ATOM 1664 N N . TYR A 1 216 ? 29.990 -3.543 -12.632 1.00 85.88 216 TYR A N 1
ATOM 1665 C CA . TYR A 1 216 ? 31.266 -2.834 -12.466 1.00 85.88 216 TYR A CA 1
ATOM 1666 C C . TYR A 1 216 ? 32.471 -3.774 -12.252 1.00 85.88 216 TYR A C 1
ATOM 1668 O O . TYR A 1 216 ? 33.615 -3.347 -12.353 1.00 85.88 216 TYR A O 1
ATOM 1676 N N . SER A 1 217 ? 32.227 -5.048 -11.916 1.00 83.69 217 SER A N 1
ATOM 1677 C CA . SER A 1 217 ? 33.279 -6.041 -11.663 1.00 83.69 217 SER A CA 1
ATOM 1678 C C . SER A 1 217 ? 33.585 -6.951 -12.859 1.00 83.69 217 SER A C 1
ATOM 1680 O O . SER A 1 217 ? 34.739 -7.323 -13.042 1.00 83.69 217 SER A O 1
ATOM 1682 N N . CYS A 1 218 ? 32.583 -7.347 -13.655 1.00 84.25 218 CYS A N 1
ATOM 1683 C CA . CYS A 1 218 ? 32.772 -8.309 -14.755 1.00 84.25 218 CYS A CA 1
ATOM 1684 C C . CYS A 1 218 ? 32.239 -7.858 -16.120 1.00 84.25 218 CYS A C 1
ATOM 1686 O O . CYS A 1 218 ? 32.455 -8.563 -17.098 1.00 84.25 218 CYS A O 1
ATOM 1688 N N . GLY A 1 219 ? 31.533 -6.729 -16.201 1.00 84.00 219 GLY A N 1
ATOM 1689 C CA . GLY A 1 219 ? 30.928 -6.218 -17.435 1.00 84.00 219 GLY A CA 1
ATOM 1690 C C . GLY A 1 219 ? 29.576 -6.839 -17.807 1.00 84.00 219 GLY A C 1
ATOM 1691 O O . GLY A 1 219 ? 28.798 -6.197 -18.508 1.00 84.00 219 GLY A O 1
ATOM 1692 N N . ASP A 1 220 ? 29.237 -8.029 -17.300 1.00 88.31 220 ASP A N 1
ATOM 1693 C CA . ASP A 1 220 ? 27.941 -8.667 -17.582 1.00 88.31 220 ASP A CA 1
ATOM 1694 C C . ASP A 1 220 ? 26.752 -7.836 -17.067 1.00 88.31 220 ASP A C 1
ATOM 1696 O O . ASP A 1 220 ? 26.893 -7.117 -16.075 1.00 88.31 220 ASP A O 1
ATOM 1700 N N . PRO A 1 221 ? 25.546 -7.962 -17.649 1.00 87.81 221 PRO A N 1
ATOM 1701 C CA . PRO A 1 221 ? 24.374 -7.230 -17.176 1.00 87.81 221 PRO A CA 1
ATOM 1702 C C . PRO A 1 221 ? 24.078 -7.474 -15.688 1.00 87.81 221 PRO A C 1
ATOM 1704 O O . PRO A 1 221 ? 23.893 -8.610 -15.244 1.00 87.81 221 PRO A O 1
ATOM 1707 N N . ALA A 1 222 ? 23.986 -6.396 -14.909 1.00 88.69 222 ALA A N 1
ATOM 1708 C CA . ALA A 1 222 ? 23.691 -6.464 -13.486 1.00 88.69 222 ALA A CA 1
ATOM 1709 C C . ALA A 1 222 ? 22.232 -6.878 -13.232 1.00 88.69 222 ALA A C 1
ATOM 1711 O O . ALA A 1 222 ? 21.290 -6.214 -13.663 1.00 88.69 222 ALA A O 1
ATOM 1712 N N . ASP A 1 223 ? 22.024 -7.954 -12.476 1.00 89.75 223 ASP A N 1
ATOM 1713 C CA . ASP A 1 223 ? 20.710 -8.374 -11.967 1.00 89.75 223 ASP A CA 1
ATOM 1714 C C . ASP A 1 223 ? 20.500 -7.991 -10.489 1.00 89.75 223 ASP A C 1
ATOM 1716 O O . ASP A 1 223 ? 19.445 -8.259 -9.901 1.00 89.75 223 ASP A O 1
ATOM 1720 N N . THR A 1 224 ? 21.520 -7.378 -9.884 1.00 90.00 224 THR A N 1
ATOM 1721 C CA . THR A 1 224 ? 21.543 -6.900 -8.503 1.00 90.00 224 THR A CA 1
ATOM 1722 C C . THR A 1 224 ? 22.292 -5.565 -8.401 1.00 90.00 224 THR A C 1
ATOM 1724 O O . THR A 1 224 ? 22.608 -4.924 -9.400 1.00 90.00 224 THR A O 1
ATOM 1727 N N . HIS A 1 225 ? 22.521 -5.116 -7.173 1.00 89.94 225 HIS A N 1
ATOM 1728 C CA . HIS A 1 225 ? 23.266 -3.911 -6.847 1.00 89.94 225 HIS A CA 1
ATOM 1729 C C . HIS A 1 225 ? 24.196 -4.218 -5.677 1.00 89.94 225 HIS A C 1
ATOM 1731 O O . HIS A 1 225 ? 23.843 -5.036 -4.821 1.00 89.94 225 HIS A O 1
ATOM 1737 N N . ASP A 1 226 ? 25.342 -3.555 -5.636 1.00 88.81 226 ASP A N 1
ATOM 1738 C CA . ASP A 1 226 ? 26.312 -3.668 -4.551 1.00 88.81 226 ASP A CA 1
ATOM 1739 C C . ASP A 1 226 ? 26.388 -2.374 -3.760 1.00 88.81 226 ASP A C 1
ATOM 1741 O O . ASP A 1 226 ? 26.309 -1.294 -4.345 1.00 88.81 226 ASP A O 1
ATOM 1745 N N . HIS A 1 227 ? 26.578 -2.492 -2.447 1.00 88.38 227 HIS A N 1
ATOM 1746 C CA . HIS A 1 227 ? 27.065 -1.372 -1.655 1.00 88.38 227 HIS A CA 1
ATOM 1747 C C . HIS A 1 227 ? 28.588 -1.357 -1.766 1.00 88.38 227 HIS A C 1
ATOM 1749 O O . HIS A 1 227 ? 29.234 -2.245 -1.203 1.00 88.38 227 HIS A O 1
ATOM 1755 N N . LEU A 1 228 ? 29.144 -0.372 -2.485 1.00 86.94 228 LEU A N 1
ATOM 1756 C CA . LEU A 1 228 ? 30.583 -0.290 -2.768 1.00 86.94 228 LEU A CA 1
ATOM 1757 C C . LEU A 1 228 ? 31.370 -0.434 -1.457 1.00 86.94 228 LEU A C 1
ATOM 1759 O O . LEU A 1 228 ? 32.134 -1.388 -1.283 1.00 86.94 228 LEU A O 1
ATOM 1763 N N . PHE A 1 229 ? 31.058 0.431 -0.493 1.00 87.19 229 PHE A N 1
ATOM 1764 C CA . PHE A 1 229 ? 31.422 0.289 0.911 1.00 87.19 229 PHE A CA 1
ATOM 1765 C C . PHE A 1 229 ? 30.363 -0.550 1.655 1.00 87.19 229 PHE A C 1
ATOM 1767 O O . PHE A 1 229 ? 29.197 -0.137 1.724 1.00 87.19 229 PHE A O 1
ATOM 1774 N N . PRO A 1 230 ? 30.733 -1.713 2.227 1.00 85.94 230 PRO A N 1
ATOM 1775 C CA . PRO A 1 230 ? 29.799 -2.623 2.885 1.00 85.94 230 PRO A CA 1
ATOM 1776 C C . PRO A 1 230 ? 29.017 -1.989 4.041 1.00 85.94 230 PRO A C 1
ATOM 1778 O O . PRO A 1 230 ? 29.575 -1.386 4.948 1.00 85.94 230 PRO A O 1
ATOM 1781 N N . VAL A 1 231 ? 27.705 -2.231 4.087 1.00 83.44 231 VAL A N 1
ATOM 1782 C CA . VAL A 1 231 ? 26.834 -1.823 5.207 1.00 83.44 231 VAL A CA 1
ATOM 1783 C C . VAL A 1 231 ? 26.852 -2.914 6.293 1.00 83.44 231 VAL A C 1
ATOM 1785 O O . VAL A 1 231 ? 25.850 -3.596 6.533 1.00 83.44 231 VAL A O 1
ATOM 1788 N N . ASN A 1 232 ? 28.019 -3.137 6.908 1.00 75.94 232 ASN A N 1
ATOM 1789 C CA . ASN A 1 232 ? 28.274 -4.221 7.875 1.00 75.94 232 ASN A CA 1
ATOM 1790 C C . ASN A 1 232 ? 28.546 -3.741 9.321 1.00 75.94 232 ASN A C 1
ATOM 1792 O O . ASN A 1 232 ? 28.609 -4.578 10.220 1.00 75.94 232 ASN A O 1
ATOM 1796 N N . GLY A 1 233 ? 28.636 -2.426 9.555 1.00 66.75 233 GLY A N 1
ATOM 1797 C CA . GLY A 1 233 ? 28.854 -1.821 10.877 1.00 66.75 233 GLY A CA 1
ATOM 1798 C C . GLY A 1 233 ? 30.270 -1.284 11.118 1.00 66.75 233 GLY A C 1
ATOM 1799 O O . GLY A 1 233 ? 30.478 -0.599 12.116 1.00 66.75 233 GLY A O 1
ATOM 1800 N N . GLU A 1 234 ? 31.220 -1.531 10.214 1.00 70.00 234 GLU A N 1
ATOM 1801 C CA . GLU A 1 234 ? 32.517 -0.846 10.202 1.00 70.00 234 GLU A CA 1
ATOM 1802 C C . GLU A 1 234 ? 32.345 0.510 9.511 1.00 70.00 234 GLU A C 1
ATOM 1804 O 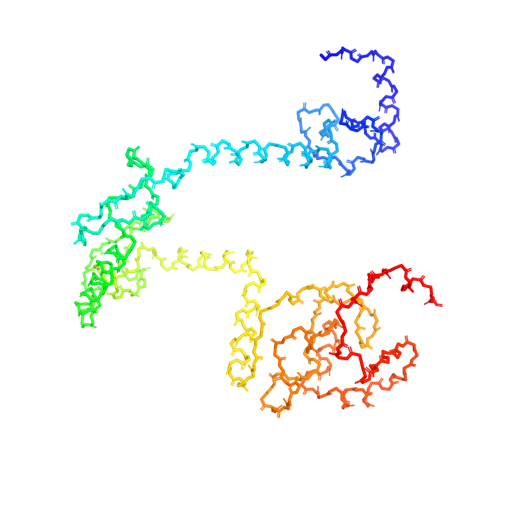O . GLU A 1 234 ? 32.357 0.617 8.289 1.00 70.00 234 GLU A O 1
ATOM 1809 N N . LEU A 1 235 ? 32.071 1.543 10.309 1.00 67.31 235 LEU A N 1
ATOM 1810 C CA . LEU A 1 235 ? 31.703 2.860 9.800 1.00 67.31 235 LEU A CA 1
ATOM 1811 C C . LEU A 1 235 ? 32.928 3.623 9.288 1.00 67.31 235 LEU A C 1
ATOM 1813 O O . LEU A 1 235 ? 33.782 4.046 10.065 1.00 67.31 235 LEU A O 1
ATOM 1817 N N . THR A 1 236 ? 32.951 3.874 7.985 1.00 72.12 236 THR A N 1
ATOM 1818 C CA . THR A 1 236 ? 33.706 4.973 7.368 1.00 72.12 236 THR A CA 1
ATOM 1819 C C . THR A 1 236 ? 32.747 6.102 6.987 1.00 72.12 236 THR A C 1
ATOM 1821 O O . THR A 1 236 ? 31.532 5.895 6.933 1.00 72.12 236 THR A O 1
ATOM 1824 N N . GLU A 1 237 ? 33.264 7.288 6.665 1.00 72.56 237 GLU A N 1
ATOM 1825 C CA . GLU A 1 237 ? 32.439 8.398 6.152 1.00 72.56 237 GLU A CA 1
ATOM 1826 C C . GLU A 1 237 ? 31.656 8.034 4.871 1.00 72.56 237 GLU A C 1
ATOM 1828 O O . GLU A 1 237 ? 30.588 8.586 4.605 1.00 72.56 237 GLU A O 1
ATOM 1833 N N . PHE A 1 238 ? 32.133 7.032 4.127 1.00 76.81 238 PHE A N 1
ATOM 1834 C CA . PHE A 1 238 ? 31.523 6.530 2.895 1.00 76.81 238 PHE A CA 1
ATOM 1835 C C . PHE A 1 238 ? 30.497 5.405 3.121 1.00 76.81 238 PHE A C 1
ATOM 1837 O O . PHE A 1 238 ? 29.807 4.992 2.187 1.00 76.81 238 PHE A O 1
ATOM 1844 N N . THR A 1 239 ? 30.360 4.900 4.352 1.00 84.06 239 THR A N 1
ATOM 1845 C CA . THR A 1 239 ? 29.443 3.797 4.672 1.00 84.06 239 THR A CA 1
ATOM 1846 C C . THR A 1 239 ? 28.009 4.313 4.784 1.00 84.06 239 THR A C 1
ATOM 1848 O O . THR A 1 239 ? 27.578 4.763 5.845 1.00 84.06 239 THR A O 1
ATOM 1851 N N . VAL A 1 240 ? 27.256 4.250 3.679 1.00 86.00 240 VAL A N 1
ATOM 1852 C CA . VAL A 1 240 ? 25.868 4.749 3.579 1.00 86.00 240 VAL A CA 1
ATOM 1853 C C . VAL A 1 240 ? 24.971 3.829 2.741 1.00 86.00 240 VAL A C 1
ATOM 1855 O O . VAL A 1 240 ? 25.421 3.199 1.789 1.00 86.00 240 VAL A O 1
ATOM 1858 N N . ASP A 1 241 ? 23.672 3.765 3.040 1.00 87.12 241 ASP A N 1
ATOM 1859 C CA . ASP A 1 241 ? 22.662 3.152 2.159 1.00 87.12 241 ASP A CA 1
ATOM 1860 C C . ASP A 1 241 ? 21.991 4.247 1.321 1.00 87.12 241 ASP A C 1
ATOM 1862 O O . ASP A 1 241 ? 20.874 4.679 1.608 1.00 87.12 241 ASP A O 1
ATOM 1866 N N . ALA A 1 242 ? 22.712 4.731 0.312 1.00 84.75 242 ALA A N 1
ATOM 1867 C CA . ALA A 1 242 ? 22.321 5.852 -0.541 1.00 84.75 242 ALA A CA 1
ATOM 1868 C C . ALA A 1 242 ? 22.822 5.641 -1.983 1.00 84.75 242 ALA A C 1
ATOM 1870 O O . ALA A 1 242 ? 23.765 4.868 -2.167 1.00 84.75 242 ALA A O 1
ATOM 1871 N N . PRO A 1 243 ? 22.267 6.341 -2.998 1.00 83.38 243 PRO A N 1
ATOM 1872 C CA . PRO A 1 243 ? 22.679 6.190 -4.400 1.00 83.38 243 PRO A CA 1
ATOM 1873 C C . PRO A 1 243 ? 24.192 6.266 -4.620 1.00 83.38 243 PRO A C 1
ATOM 1875 O O . PRO A 1 243 ? 24.738 5.477 -5.377 1.00 83.38 243 PRO A O 1
ATOM 1878 N N . ARG A 1 244 ? 24.869 7.171 -3.900 1.00 84.62 244 ARG A N 1
ATOM 1879 C CA . ARG A 1 244 ? 26.322 7.396 -3.994 1.00 84.62 244 ARG A CA 1
ATOM 1880 C C . ARG A 1 244 ? 27.189 6.204 -3.579 1.00 84.62 244 ARG A C 1
ATOM 1882 O O . ARG A 1 244 ? 28.360 6.169 -3.918 1.00 84.62 244 ARG A O 1
ATOM 1889 N N . ASN A 1 245 ? 26.632 5.250 -2.836 1.00 87.50 245 ASN A N 1
ATOM 1890 C CA . ASN A 1 245 ? 27.332 4.041 -2.405 1.00 87.50 245 ASN A CA 1
ATOM 1891 C C . ASN A 1 245 ? 26.742 2.788 -3.066 1.00 87.50 245 ASN A C 1
ATOM 1893 O O . ASN A 1 245 ? 26.930 1.694 -2.551 1.00 87.50 245 ASN A O 1
ATOM 1897 N N . VAL A 1 246 ? 25.984 2.924 -4.161 1.00 87.19 246 VAL A N 1
ATOM 1898 C CA . VAL A 1 246 ? 25.389 1.780 -4.860 1.00 87.19 246 VAL A CA 1
ATOM 1899 C C . VAL A 1 246 ? 25.830 1.708 -6.314 1.00 87.19 246 VAL A C 1
ATOM 1901 O O . VAL A 1 246 ? 25.610 2.644 -7.076 1.00 87.19 246 VAL A O 1
ATOM 1904 N N . LEU A 1 247 ? 26.387 0.560 -6.709 1.00 88.38 247 LEU A N 1
ATOM 1905 C CA . LEU A 1 247 ? 26.847 0.289 -8.074 1.00 88.38 247 LEU A CA 1
ATOM 1906 C C . LEU A 1 247 ? 26.120 -0.911 -8.709 1.00 88.38 247 LEU A C 1
ATOM 1908 O O . LEU A 1 247 ? 25.706 -1.831 -7.992 1.00 88.38 247 LEU A O 1
ATOM 1912 N N . PRO A 1 248 ? 25.976 -0.940 -10.052 1.00 87.75 248 PRO A N 1
ATOM 1913 C CA . PRO A 1 248 ? 25.472 -2.111 -10.766 1.00 87.75 248 PRO A CA 1
ATOM 1914 C C . PRO A 1 248 ? 26.422 -3.296 -10.584 1.00 87.75 248 PRO A C 1
ATOM 1916 O O . PRO A 1 248 ? 27.591 -3.227 -10.961 1.00 87.75 248 PRO A O 1
ATOM 1919 N N . GLN A 1 249 ? 25.927 -4.410 -10.044 1.00 89.25 249 GLN A N 1
ATOM 1920 C CA . GLN A 1 249 ? 26.719 -5.633 -9.912 1.00 89.25 249 GLN A CA 1
ATOM 1921 C C . GLN A 1 249 ? 25.856 -6.875 -10.146 1.00 89.25 249 GLN A C 1
ATOM 1923 O O . GLN A 1 249 ? 24.709 -6.944 -9.699 1.00 89.25 249 GLN A O 1
ATOM 1928 N N . CYS A 1 250 ? 26.392 -7.878 -10.843 1.00 91.50 250 CYS A N 1
ATOM 1929 C CA . CYS A 1 250 ? 25.717 -9.165 -10.995 1.00 91.50 250 CYS A CA 1
ATOM 1930 C C . CYS A 1 250 ? 25.796 -9.987 -9.696 1.00 91.50 250 CYS A C 1
ATOM 1932 O O . CYS A 1 250 ? 26.739 -9.862 -8.908 1.00 91.50 250 CYS A O 1
ATOM 1934 N N . ARG A 1 251 ? 24.826 -10.880 -9.482 1.00 92.31 251 ARG A N 1
ATOM 1935 C CA . ARG A 1 251 ? 24.734 -11.712 -8.272 1.00 92.31 251 ARG A CA 1
ATOM 1936 C C . ARG A 1 251 ? 25.972 -12.572 -8.031 1.00 92.31 251 ARG A C 1
ATOM 1938 O O . ARG A 1 251 ? 26.319 -12.807 -6.877 1.00 92.31 251 ARG A O 1
ATOM 1945 N N . SER A 1 252 ? 26.611 -13.052 -9.100 1.00 92.31 252 SER A N 1
ATOM 1946 C CA . SER A 1 252 ? 27.831 -13.862 -9.005 1.00 92.31 252 SER A CA 1
ATOM 1947 C C . SER A 1 252 ? 28.969 -13.058 -8.370 1.00 92.31 252 SER A C 1
ATOM 1949 O O . SER A 1 252 ? 29.507 -13.458 -7.337 1.00 92.31 252 SER A O 1
ATOM 1951 N N . CYS A 1 253 ? 29.260 -11.872 -8.917 1.00 89.94 253 CYS A N 1
ATOM 1952 C CA . CYS A 1 253 ? 30.277 -10.971 -8.378 1.00 89.94 253 CYS A CA 1
ATOM 1953 C C . CYS A 1 253 ? 29.925 -10.498 -6.963 1.00 89.94 253 CYS A C 1
ATOM 1955 O O . CYS A 1 253 ? 30.778 -10.573 -6.086 1.00 89.94 253 CYS A O 1
ATOM 1957 N N . GLY A 1 254 ? 28.670 -10.123 -6.697 1.00 90.00 254 GLY A N 1
ATOM 1958 C CA . GLY A 1 254 ? 28.256 -9.705 -5.352 1.00 90.00 254 GLY A CA 1
ATOM 1959 C C . GLY A 1 254 ? 28.369 -10.809 -4.304 1.00 90.00 254 GLY A C 1
ATOM 1960 O O . GLY A 1 25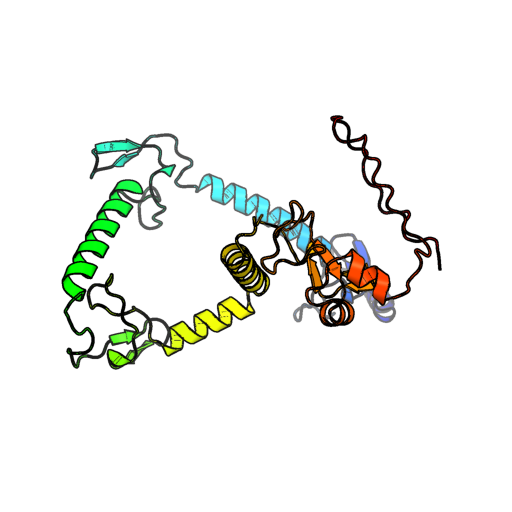4 ? 28.817 -10.563 -3.185 1.00 90.00 254 GLY A O 1
ATOM 1961 N N . SER A 1 255 ? 28.050 -12.055 -4.667 1.00 90.12 255 SER A N 1
ATOM 1962 C CA . SER A 1 255 ? 28.266 -13.202 -3.779 1.00 90.12 255 SER A CA 1
ATOM 1963 C C . SER A 1 255 ? 29.750 -13.472 -3.530 1.00 90.12 255 SER A C 1
ATOM 1965 O O . SER A 1 255 ? 30.102 -13.913 -2.438 1.00 90.12 255 SER A O 1
ATOM 1967 N N . SER A 1 256 ? 30.604 -13.234 -4.527 1.00 89.81 256 SER A N 1
ATOM 1968 C CA . SER A 1 256 ? 32.056 -13.396 -4.414 1.00 89.81 256 SER A CA 1
ATOM 1969 C C . SER A 1 256 ? 32.704 -12.283 -3.573 1.00 89.81 256 SER A C 1
ATOM 1971 O O . SER A 1 256 ? 33.639 -12.561 -2.814 1.00 89.81 256 SER A O 1
ATOM 1973 N N . LYS A 1 257 ? 32.194 -11.042 -3.676 1.00 86.06 257 LYS A N 1
ATOM 1974 C CA . LYS A 1 257 ? 32.646 -9.861 -2.916 1.00 86.06 257 LYS A CA 1
ATOM 1975 C C . LYS A 1 257 ? 32.267 -9.943 -1.447 1.00 86.06 257 LYS A C 1
ATOM 1977 O O . LYS A 1 257 ? 33.088 -9.664 -0.573 1.00 86.06 257 LYS A O 1
ATOM 1982 N N . GLY A 1 258 ? 31.027 -10.328 -1.157 1.00 87.25 258 GLY A N 1
ATOM 1983 C CA . GLY A 1 258 ? 30.520 -10.370 0.211 1.00 87.25 258 GLY A CA 1
ATOM 1984 C C . GLY A 1 258 ? 30.641 -9.007 0.904 1.00 87.25 258 GLY A C 1
ATOM 1985 O O . GLY A 1 258 ? 30.142 -8.006 0.404 1.00 87.25 258 GLY A O 1
ATOM 1986 N N . ASN A 1 259 ? 31.309 -8.977 2.061 1.00 86.81 259 ASN A N 1
ATOM 1987 C CA . ASN A 1 259 ? 31.523 -7.759 2.854 1.00 86.81 259 ASN A CA 1
ATOM 1988 C C . ASN A 1 259 ? 32.940 -7.183 2.698 1.00 86.81 259 ASN A C 1
ATOM 1990 O O . ASN A 1 259 ? 33.406 -6.492 3.599 1.00 86.81 259 ASN A O 1
ATOM 1994 N N . MET A 1 260 ? 33.653 -7.502 1.616 1.00 84.06 260 MET A N 1
ATOM 1995 C CA . MET A 1 260 ? 34.966 -6.906 1.369 1.00 84.06 260 MET A CA 1
ATOM 1996 C C . MET A 1 260 ? 34.823 -5.414 1.090 1.00 84.06 260 MET A C 1
ATOM 1998 O O . MET A 1 260 ? 33.903 -4.991 0.378 1.00 84.06 260 MET A O 1
ATOM 2002 N N . ASN A 1 261 ? 35.748 -4.626 1.637 1.00 82.19 261 ASN A N 1
ATOM 2003 C CA . ASN A 1 261 ? 35.881 -3.241 1.221 1.00 82.19 261 ASN A CA 1
ATOM 2004 C C . ASN A 1 261 ? 36.328 -3.194 -0.257 1.00 82.19 261 ASN A C 1
ATOM 2006 O O . ASN A 1 261 ? 36.804 -4.199 -0.802 1.00 82.19 261 ASN A O 1
ATOM 2010 N N . PRO A 1 262 ? 36.162 -2.045 -0.924 1.00 78.69 262 PRO A N 1
ATOM 2011 C CA . PRO A 1 262 ? 36.461 -1.964 -2.342 1.00 78.69 262 PRO A CA 1
ATOM 2012 C C . PRO A 1 262 ? 37.928 -2.274 -2.674 1.00 78.69 262 PRO A C 1
ATOM 2014 O O . PRO A 1 262 ? 38.191 -2.989 -3.637 1.00 78.69 262 PRO A O 1
ATOM 2017 N N . LEU A 1 263 ? 38.879 -1.795 -1.865 1.00 78.94 263 LEU A N 1
ATOM 2018 C CA . LEU A 1 263 ? 40.315 -1.973 -2.108 1.00 78.94 263 LEU A CA 1
ATOM 2019 C C . LEU A 1 263 ? 40.718 -3.452 -2.073 1.00 78.94 263 LEU A C 1
ATOM 2021 O O . LEU A 1 263 ? 41.389 -3.928 -2.988 1.00 78.94 263 LEU A O 1
ATOM 2025 N N . ASP A 1 264 ? 40.245 -4.190 -1.069 1.00 81.94 264 ASP A N 1
ATOM 2026 C CA . ASP A 1 264 ? 40.512 -5.625 -0.928 1.00 81.94 264 ASP A CA 1
ATOM 2027 C C . ASP A 1 264 ? 39.888 -6.424 -2.075 1.00 81.94 264 ASP A C 1
ATOM 2029 O O . ASP A 1 264 ? 40.503 -7.347 -2.617 1.00 81.94 264 ASP A O 1
ATOM 2033 N N . TRP A 1 265 ? 38.667 -6.053 -2.472 1.00 82.44 265 TRP A N 1
ATOM 2034 C CA . TRP A 1 265 ? 37.976 -6.663 -3.604 1.00 82.44 265 TRP A CA 1
ATOM 2035 C C . TRP A 1 265 ? 38.768 -6.490 -4.907 1.00 82.44 265 TRP A C 1
ATOM 2037 O O . TRP A 1 265 ? 38.999 -7.466 -5.625 1.00 82.44 265 TRP A O 1
ATOM 2047 N N . TRP A 1 266 ? 39.241 -5.274 -5.187 1.00 74.38 266 TRP A N 1
ATOM 2048 C CA . TRP A 1 266 ? 40.023 -4.985 -6.390 1.00 74.38 266 TRP A CA 1
ATOM 2049 C C . TRP A 1 266 ? 41.398 -5.650 -6.391 1.00 74.38 266 TRP A C 1
ATOM 2051 O O . TRP A 1 266 ? 41.811 -6.182 -7.423 1.00 74.38 266 TRP A O 1
ATOM 2061 N N . ALA A 1 267 ? 42.085 -5.690 -5.248 1.00 75.38 267 ALA A N 1
ATOM 2062 C CA . ALA A 1 267 ? 43.372 -6.371 -5.132 1.00 75.38 267 ALA A CA 1
ATOM 2063 C C . ALA A 1 267 ? 43.259 -7.876 -5.448 1.00 75.38 267 ALA A C 1
ATOM 2065 O O . ALA A 1 267 ? 44.147 -8.461 -6.075 1.00 75.38 267 ALA A O 1
ATOM 2066 N N . ARG A 1 268 ? 42.143 -8.506 -5.056 1.00 74.06 268 ARG A N 1
ATOM 2067 C CA . ARG A 1 268 ? 41.921 -9.948 -5.212 1.00 74.06 268 ARG A CA 1
ATOM 2068 C C . ARG A 1 268 ? 41.585 -10.378 -6.641 1.00 74.06 268 ARG A C 1
ATOM 2070 O O . ARG A 1 268 ? 42.037 -11.434 -7.065 1.00 74.06 268 ARG A O 1
ATOM 2077 N N . GLU A 1 269 ? 40.795 -9.597 -7.374 1.00 65.75 269 GLU A N 1
ATOM 2078 C CA . GLU A 1 269 ? 40.255 -10.019 -8.680 1.00 65.75 269 GLU A CA 1
ATOM 2079 C C . GLU A 1 269 ? 41.223 -9.808 -9.867 1.00 65.75 269 GLU A C 1
ATOM 2081 O O . GLU A 1 269 ? 40.900 -10.220 -10.977 1.00 65.75 269 GLU A O 1
ATOM 2086 N N . HIS A 1 270 ? 42.410 -9.209 -9.662 1.00 52.50 270 HIS A N 1
ATOM 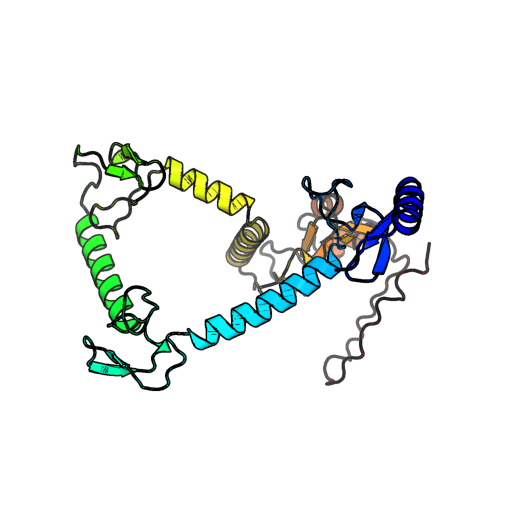2087 C CA . HIS A 1 270 ? 43.472 -9.052 -10.684 1.00 52.50 270 HIS A CA 1
ATOM 2088 C C . HIS A 1 270 ? 42.963 -8.532 -12.048 1.00 52.50 270 HIS A C 1
ATOM 2090 O O . HIS A 1 270 ? 43.417 -8.958 -13.109 1.00 52.50 270 HIS A O 1
ATOM 2096 N N . ARG A 1 271 ? 42.000 -7.606 -12.039 1.00 51.66 271 ARG A N 1
ATOM 2097 C CA . ARG A 1 271 ? 41.546 -6.903 -13.243 1.00 51.66 271 ARG A CA 1
ATOM 2098 C C . ARG A 1 271 ? 42.296 -5.568 -13.304 1.00 51.66 271 ARG A C 1
ATOM 2100 O O . ARG A 1 271 ? 41.895 -4.651 -12.585 1.00 51.66 271 ARG A O 1
ATOM 2107 N N . PRO A 1 272 ? 43.390 -5.428 -14.079 1.00 41.31 272 PRO A N 1
ATOM 2108 C CA . PRO A 1 272 ? 43.866 -4.096 -14.424 1.00 41.31 272 PRO A CA 1
ATOM 2109 C C . PRO A 1 272 ? 42.718 -3.348 -15.113 1.00 41.31 272 PRO A C 1
ATOM 2111 O O . PRO A 1 272 ? 41.889 -3.956 -15.792 1.00 41.31 272 PRO A O 1
ATOM 2114 N N . PHE A 1 273 ? 42.624 -2.045 -14.867 1.00 41.12 273 PHE A N 1
ATOM 2115 C CA . PHE A 1 273 ? 41.691 -1.142 -15.538 1.00 41.12 273 PHE A CA 1
ATOM 2116 C C . PHE A 1 273 ? 41.959 -1.156 -17.056 1.00 41.12 273 PHE A C 1
ATOM 2118 O O . PHE A 1 273 ? 42.623 -0.268 -17.580 1.00 41.12 273 PHE A O 1
ATOM 2125 N N . ASP A 1 274 ? 41.425 -2.129 -17.786 1.00 40.81 274 ASP A N 1
ATOM 2126 C CA . ASP A 1 274 ? 41.319 -2.045 -19.241 1.00 40.81 274 ASP A CA 1
ATOM 2127 C C . ASP A 1 274 ? 40.045 -1.252 -19.565 1.00 40.81 274 ASP A C 1
ATOM 2129 O O . ASP A 1 274 ? 39.015 -1.792 -19.957 1.00 40.81 274 ASP A O 1
ATOM 2133 N N . GLY A 1 275 ? 40.119 0.061 -19.322 1.00 40.34 275 GLY A N 1
ATOM 2134 C CA . GLY A 1 275 ? 39.219 1.041 -19.932 1.00 40.34 275 GLY A CA 1
ATOM 2135 C C . GLY A 1 275 ? 37.929 1.385 -19.183 1.00 40.34 275 GLY A C 1
ATOM 2136 O O . GLY A 1 275 ? 36.851 1.251 -19.746 1.00 40.34 275 GLY A O 1
ATOM 2137 N N . LEU A 1 276 ? 38.024 1.937 -17.967 1.00 37.44 276 LEU A N 1
ATOM 2138 C CA . LEU A 1 276 ? 37.076 2.972 -17.515 1.00 37.44 276 LEU A CA 1
ATOM 2139 C C . LEU A 1 276 ? 37.667 3.787 -16.359 1.00 37.44 276 LEU A C 1
ATOM 2141 O O . LEU A 1 276 ? 37.204 3.671 -15.231 1.00 37.44 276 LEU A O 1
ATOM 2145 N N . VAL A 1 277 ? 38.682 4.619 -16.610 1.00 32.97 277 VAL A N 1
ATOM 2146 C CA . VAL A 1 277 ? 39.069 5.647 -15.630 1.00 32.97 277 VAL A CA 1
ATOM 2147 C C . VAL A 1 277 ? 37.917 6.650 -15.545 1.00 32.97 277 VAL A C 1
ATOM 2149 O O . VAL A 1 277 ? 37.784 7.520 -16.399 1.00 32.97 277 VAL A O 1
ATOM 2152 N N . VAL A 1 278 ? 37.062 6.520 -14.530 1.00 35.47 278 VAL A N 1
ATOM 2153 C CA . VAL A 1 278 ? 36.270 7.662 -14.070 1.00 35.47 278 VAL A CA 1
ATOM 2154 C C . VAL A 1 278 ? 37.269 8.554 -13.350 1.00 35.47 278 VAL A C 1
ATOM 2156 O O . VAL A 1 278 ? 37.645 8.279 -12.211 1.00 35.47 278 VAL A O 1
ATOM 2159 N N . VAL A 1 279 ? 37.782 9.556 -14.061 1.00 28.55 279 VAL A N 1
ATOM 2160 C CA . VAL A 1 279 ? 38.507 10.655 -13.430 1.00 28.55 279 VAL A CA 1
ATOM 2161 C C . VAL A 1 279 ? 37.466 11.367 -12.575 1.00 28.55 279 VAL A C 1
ATOM 2163 O O . VAL A 1 279 ? 36.536 11.973 -13.101 1.00 28.55 279 VAL A O 1
ATOM 2166 N N . TRP A 1 280 ? 37.551 11.198 -11.260 1.00 32.28 280 TRP A N 1
ATOM 2167 C CA . TRP A 1 280 ? 36.889 12.104 -10.336 1.00 32.28 280 TRP A CA 1
ATOM 2168 C C . TRP A 1 280 ? 37.837 13.292 -10.214 1.00 32.28 280 TRP A C 1
ATOM 2170 O O . TRP A 1 280 ? 38.814 13.210 -9.475 1.00 32.28 280 TRP A O 1
ATOM 2180 N N . ASP A 1 281 ? 37.620 14.329 -11.023 1.00 30.77 281 ASP A N 1
ATOM 2181 C CA . ASP A 1 281 ? 38.300 15.606 -10.807 1.00 30.77 281 ASP A CA 1
ATOM 2182 C C . ASP A 1 281 ? 37.774 16.179 -9.485 1.00 30.77 281 ASP A C 1
ATOM 2184 O O . ASP A 1 281 ? 36.567 16.359 -9.309 1.00 30.77 281 ASP A O 1
ATOM 2188 N N . GLU A 1 282 ? 38.671 16.405 -8.525 1.00 38.75 282 GLU A N 1
ATOM 2189 C CA . GLU A 1 282 ? 38.336 16.850 -7.165 1.00 38.75 282 GLU A CA 1
ATOM 2190 C C . GLU A 1 282 ? 37.853 18.318 -7.105 1.00 38.75 282 GLU A C 1
ATOM 2192 O O . GLU A 1 282 ? 37.513 18.800 -6.025 1.00 38.75 282 GLU A O 1
ATOM 2197 N N . ASP A 1 283 ? 37.744 19.011 -8.247 1.00 34.62 283 ASP A N 1
ATOM 2198 C CA . ASP A 1 283 ? 37.532 20.465 -8.308 1.00 34.62 283 ASP A CA 1
ATOM 2199 C C . ASP A 1 283 ? 36.151 20.941 -8.823 1.00 34.62 283 ASP A C 1
ATOM 2201 O O . ASP A 1 283 ? 35.854 22.131 -8.722 1.00 34.62 283 ASP A O 1
ATOM 2205 N N . ASP A 1 284 ? 35.240 20.067 -9.272 1.00 36.22 284 ASP A N 1
ATOM 2206 C CA . ASP A 1 284 ? 33.944 20.488 -9.865 1.00 36.22 284 ASP A CA 1
ATOM 2207 C C . ASP A 1 284 ? 32.745 20.490 -8.884 1.00 36.22 284 ASP A C 1
ATOM 2209 O O . ASP A 1 284 ? 31.584 20.302 -9.255 1.00 36.22 284 ASP A O 1
ATOM 2213 N N . TRP A 1 285 ? 32.992 20.728 -7.590 1.00 41.88 285 TRP A N 1
ATOM 2214 C CA . TRP A 1 285 ? 31.941 20.725 -6.556 1.00 41.88 285 TRP A CA 1
ATOM 2215 C C . TRP A 1 285 ? 31.112 22.029 -6.455 1.00 41.88 285 TRP A C 1
ATOM 2217 O O . TRP A 1 285 ? 30.164 22.081 -5.672 1.00 41.88 285 TRP A O 1
ATOM 2227 N N . PHE A 1 286 ? 31.365 23.076 -7.251 1.00 35.97 286 PHE A N 1
ATOM 2228 C CA . PHE A 1 286 ? 30.497 24.269 -7.253 1.00 35.97 286 PHE A CA 1
ATOM 2229 C C . PHE A 1 286 ? 30.394 24.958 -8.625 1.00 35.97 286 PHE A C 1
ATOM 2231 O O . PHE A 1 286 ? 31.245 25.764 -8.987 1.00 35.97 286 PHE A O 1
ATOM 2238 N N . GLY A 1 287 ? 29.288 24.732 -9.342 1.00 29.00 287 GLY A N 1
ATOM 2239 C CA . GLY A 1 287 ? 28.887 25.544 -10.496 1.00 29.00 287 GLY A CA 1
ATOM 2240 C C . GLY A 1 287 ? 27.510 25.150 -11.036 1.00 29.00 287 GLY A C 1
ATOM 2241 O O . GLY A 1 287 ? 27.287 23.994 -11.373 1.00 29.00 287 GLY A O 1
ATOM 2242 N N . ASP A 1 288 ? 26.582 26.106 -11.102 1.00 37.16 288 ASP A N 1
ATOM 2243 C CA . ASP A 1 288 ? 25.147 25.954 -11.416 1.00 37.16 288 ASP A CA 1
ATOM 2244 C C . ASP A 1 288 ? 24.795 25.557 -12.873 1.00 37.16 288 ASP A C 1
ATOM 2246 O O . ASP A 1 288 ? 23.642 25.688 -13.280 1.00 37.16 288 ASP A O 1
ATOM 2250 N N . ASP A 1 289 ? 25.721 25.013 -13.662 1.00 40.53 289 ASP A N 1
ATOM 2251 C CA . ASP A 1 289 ? 25.477 24.665 -15.069 1.00 40.53 289 ASP A CA 1
ATOM 2252 C C . ASP A 1 289 ? 25.863 23.207 -15.358 1.00 40.53 289 ASP A C 1
ATOM 2254 O O . ASP A 1 289 ? 26.988 22.895 -15.741 1.00 40.53 289 ASP A O 1
ATOM 2258 N N . ALA A 1 290 ? 24.910 22.286 -15.190 1.00 38.88 290 ALA A N 1
ATOM 2259 C CA . ALA A 1 290 ? 25.061 20.900 -15.630 1.00 38.88 290 ALA A CA 1
ATOM 2260 C C . ALA A 1 290 ? 24.895 20.808 -17.163 1.00 38.88 290 ALA A C 1
ATOM 2262 O O . ALA A 1 290 ? 23.815 21.145 -17.658 1.00 38.88 290 ALA A O 1
ATOM 2263 N N . PRO A 1 291 ? 25.884 20.321 -17.938 1.00 38.06 291 PRO A N 1
ATOM 2264 C CA . PRO A 1 291 ? 25.656 20.006 -19.339 1.00 38.06 291 PRO A CA 1
ATOM 2265 C C . PRO A 1 291 ? 24.903 18.673 -19.469 1.00 38.06 291 PRO A C 1
ATOM 2267 O O . PRO A 1 291 ? 25.182 17.699 -18.766 1.00 38.06 291 PRO A O 1
ATOM 2270 N N . ASP A 1 292 ? 23.927 18.646 -20.379 1.00 38.62 292 ASP A N 1
ATOM 2271 C CA . ASP A 1 292 ? 23.128 17.473 -20.739 1.00 38.62 292 ASP A CA 1
ATOM 2272 C C . ASP A 1 292 ? 24.020 16.255 -21.053 1.00 38.62 292 ASP A C 1
ATOM 2274 O O . ASP A 1 292 ? 24.812 16.263 -21.997 1.00 38.62 292 ASP A O 1
ATOM 2278 N N . LEU A 1 293 ? 23.865 15.177 -20.277 1.00 37.59 293 LEU A N 1
ATOM 2279 C CA . LEU A 1 293 ? 24.517 13.890 -20.531 1.00 37.59 293 LEU A CA 1
ATOM 2280 C C . LEU A 1 293 ? 23.906 13.223 -21.778 1.00 37.59 293 LEU A C 1
ATOM 2282 O O . LEU A 1 293 ? 22.836 12.612 -21.710 1.00 37.59 293 LEU A O 1
ATOM 2286 N N . ASP A 1 294 ? 24.606 13.318 -22.910 1.00 33.78 294 ASP A N 1
ATOM 2287 C CA . ASP A 1 294 ? 24.348 12.524 -24.115 1.00 33.78 294 ASP A CA 1
ATOM 2288 C C . ASP A 1 294 ? 24.889 11.091 -23.940 1.00 33.78 294 ASP A C 1
ATOM 2290 O O . ASP A 1 294 ? 26.093 10.845 -23.868 1.00 33.78 294 ASP A O 1
ATOM 2294 N N . TRP A 1 295 ? 23.975 10.122 -23.882 1.00 37.62 295 TRP A N 1
ATOM 2295 C CA . TRP A 1 295 ? 24.260 8.696 -23.682 1.00 37.62 295 TRP A CA 1
ATOM 2296 C C . TRP A 1 295 ? 24.787 7.971 -24.939 1.00 37.62 295 TRP A C 1
ATOM 2298 O O . TRP A 1 295 ? 24.949 6.749 -24.917 1.00 37.62 295 TRP A O 1
ATOM 2308 N N . ALA A 1 296 ? 25.059 8.672 -26.045 1.00 33.25 296 ALA A N 1
ATOM 2309 C CA . ALA A 1 296 ? 25.412 8.051 -27.324 1.00 33.25 296 ALA A CA 1
ATOM 2310 C C . ALA A 1 296 ? 26.850 7.491 -27.445 1.00 33.25 296 ALA A C 1
ATOM 2312 O O . ALA A 1 296 ? 27.124 6.771 -28.404 1.00 33.25 296 ALA A O 1
ATOM 2313 N N . HIS A 1 297 ? 27.767 7.742 -26.504 1.00 35.00 297 HIS A N 1
ATOM 2314 C CA . HIS A 1 297 ? 29.191 7.383 -26.678 1.00 35.00 297 HIS A CA 1
ATOM 2315 C C . HIS A 1 297 ? 29.684 6.108 -25.966 1.00 35.00 297 HIS A C 1
ATOM 2317 O O . HIS A 1 297 ? 30.866 5.792 -26.041 1.00 35.00 297 HIS A O 1
ATOM 2323 N N . VAL A 1 298 ? 28.808 5.305 -25.352 1.00 39.00 298 VAL A N 1
ATOM 2324 C CA . VAL A 1 298 ? 29.213 4.036 -24.696 1.00 39.00 298 VAL A CA 1
ATOM 2325 C C . VAL A 1 298 ? 29.289 2.846 -25.682 1.00 39.00 298 VAL A C 1
ATOM 2327 O O . VAL A 1 298 ? 29.660 1.741 -25.306 1.00 39.00 298 VAL A O 1
ATOM 2330 N N . ALA A 1 299 ? 28.975 3.039 -26.969 1.00 30.03 299 ALA A N 1
ATOM 2331 C CA . ALA A 1 299 ? 28.800 1.943 -27.936 1.00 30.03 299 ALA A CA 1
ATOM 2332 C C . ALA A 1 299 ? 29.936 1.750 -28.968 1.00 30.03 299 ALA A C 1
ATOM 2334 O O . ALA A 1 299 ? 29.706 1.113 -29.996 1.00 30.03 299 ALA A O 1
ATOM 2335 N N . ALA A 1 300 ? 31.150 2.258 -28.738 1.00 34.94 300 ALA A N 1
ATOM 2336 C CA . ALA A 1 300 ? 32.273 2.051 -29.660 1.00 34.94 300 ALA A CA 1
ATOM 2337 C C . ALA A 1 300 ? 33.519 1.532 -28.931 1.00 34.94 300 ALA A C 1
ATOM 2339 O O . ALA A 1 300 ? 34.370 2.300 -28.496 1.00 34.94 300 ALA A O 1
ATOM 2340 N N . GLY A 1 301 ? 33.606 0.207 -28.824 1.00 36.19 301 GLY A N 1
ATOM 2341 C CA . GLY A 1 301 ? 34.766 -0.511 -28.300 1.00 36.19 301 GLY A CA 1
ATOM 2342 C C . GLY A 1 301 ? 34.416 -1.971 -28.033 1.00 36.19 301 GLY A C 1
ATOM 2343 O O . GLY A 1 301 ? 34.206 -2.342 -26.884 1.00 36.19 301 GLY A O 1
ATOM 2344 N N . ILE A 1 302 ? 34.260 -2.753 -29.110 1.00 39.16 302 ILE A N 1
ATOM 2345 C CA . ILE A 1 302 ? 34.338 -4.225 -29.061 1.00 39.16 302 ILE A CA 1
ATOM 2346 C C . ILE A 1 302 ? 35.805 -4.600 -28.876 1.00 39.16 302 ILE A C 1
ATOM 2348 O O . ILE A 1 302 ? 36.629 -3.985 -29.593 1.00 39.16 302 ILE A O 1
#